Protein AF-E2SGL1-F1 (afdb_monomer)

Sequence (266 aa):
MFWNTEHINGSALEYLRKAEGKTFPEAMNILIEYHNGLAPDKKQYIAPKYEQIEFKLPDSQQNISKIYEYLCDKRKIDRDLIKRFVDDGKIYLDAKGNCVFACENYKGKVDSAFVRSTYSGFRGDVGGGNKFTGFFIEMDPKATKLVLTEAYIDGLSYITAKKQAGEKIDFNVLACDSCNVMNETFRVNYLTRPVLNQNIDTVILASDNDKAGRAAAEEFKAFVRPFHRIQNVIDDLPSLGSDWNKDLQKIYENPEAVPEKAIMLK

Nearest PDB structures (foldseek):
  5tet-assembly1_A  TM=5.863E-01  e=5.534E-02  Homo sapiens
  5im4-assembly1_U  TM=5.059E-01  e=4.589E-02  Candida albicans P37005
  5im4-assembly1_V  TM=5.126E-01  e=6.673E-02  Candida albicans P37005
  5im4-assembly1_h  TM=5.131E-01  e=8.564E-02  Candida albicans P37005
  8r3p-assembly1_A  TM=4.148E-01  e=4.912E-01  Enterococcus faecium

Radius of gyration: 22.89 Å; Cα contacts (8 Å, |Δi|>4): 450; chains: 1; bounding box: 54×45×68 Å

Secondary structure (DSSP, 8-state):
-EETTTTEE--HHHHHHHTS---HHHHHHHHHHHHHHS-HHHH---------PPP-PPPB-S--HHHHIIIIIIT---HHHHHHHHHTTSEEEBTTSEEEEEEE-TTS-EEEEEEEESSSS-EEEPTT--TTS-EEE-S-TT--EEEEESSHHHHHHHHHHHHHTT----EEEEE-S-GGGHHHHHHHHHHH-HHHHHH--EEEEE--SSHHHHHHHHHHHHHTTT-TT--EEEE---SSSSSHHHHHHHHHH-GGGS-STTS---

pLDDT: mean 89.27, std 14.4, range [30.5, 98.75]

Solvent-accessible surface area (backbone atoms only — not comparable to full-atom values): 14636 Å² total; per-residue (Å²): 98,78,45,84,91,77,72,48,76,39,54,76,59,49,42,34,35,70,76,68,65,33,52,70,70,58,30,48,50,53,51,50,53,54,53,70,69,43,57,74,81,73,62,55,82,75,72,77,81,77,75,79,52,72,59,65,84,76,60,73,45,88,78,53,65,60,52,47,51,34,46,27,72,69,47,58,25,48,62,66,66,52,47,53,34,40,76,71,64,32,35,45,27,30,84,86,51,23,41,32,42,52,16,49,40,78,84,71,45,72,49,25,35,39,37,35,40,57,88,56,90,55,68,50,72,44,65,49,31,49,81,40,50,32,46,73,44,84,68,33,89,80,17,37,32,37,35,38,20,33,31,58,64,31,37,50,15,44,55,34,44,41,53,71,73,68,46,83,76,55,37,24,35,43,8,21,84,34,56,92,43,38,66,54,22,46,50,51,43,37,77,58,28,64,61,37,64,74,46,35,28,32,39,34,38,42,33,36,59,46,74,66,28,49,50,40,50,56,50,39,64,62,68,50,63,84,44,77,63,52,76,43,78,45,80,51,61,37,85,81,30,56,31,36,36,49,23,36,42,44,44,74,75,38,68,83,70,63,69,85,83,82,79,81,86,126

Structure (mmCIF, N/CA/C/O backbone):
data_AF-E2SGL1-F1
#
_entry.id   AF-E2SGL1-F1
#
loop_
_atom_site.group_PDB
_atom_site.id
_atom_site.type_symbol
_atom_site.label_atom_id
_atom_site.label_alt_id
_atom_site.label_comp_id
_atom_site.label_asym_id
_atom_site.label_entity_id
_atom_site.label_seq_id
_ato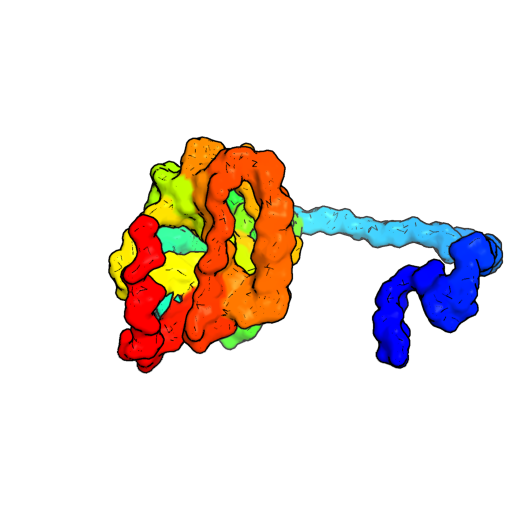m_site.pdbx_PDB_ins_code
_atom_site.Cartn_x
_atom_site.Cartn_y
_atom_site.Cartn_z
_atom_site.occupancy
_atom_site.B_iso_or_equiv
_atom_site.auth_seq_id
_atom_site.auth_comp_id
_atom_site.auth_asym_id
_atom_site.auth_atom_id
_atom_site.pdbx_PDB_model_num
ATOM 1 N N . MET A 1 1 ? 26.175 2.290 -18.948 1.00 50.88 1 MET A N 1
ATOM 2 C CA . MET A 1 1 ? 27.526 1.903 -18.477 1.00 50.88 1 MET A CA 1
ATOM 3 C C . MET A 1 1 ? 27.782 2.691 -17.196 1.00 50.88 1 MET A C 1
ATOM 5 O O . MET A 1 1 ? 27.295 3.813 -17.130 1.00 50.88 1 MET A O 1
ATOM 9 N N . PHE A 1 2 ? 28.437 2.122 -16.178 1.00 40.16 2 PHE A N 1
ATOM 10 C CA . PHE A 1 2 ? 28.671 2.802 -14.891 1.00 40.16 2 PHE A CA 1
ATOM 11 C C . PHE A 1 2 ? 30.176 2.965 -14.665 1.00 40.16 2 PHE A C 1
ATOM 13 O O . PHE A 1 2 ? 30.899 1.969 -14.688 1.00 40.16 2 PHE A O 1
ATOM 20 N N . TRP A 1 3 ? 30.645 4.201 -14.475 1.00 52.69 3 TRP A N 1
ATOM 21 C CA . TRP A 1 3 ? 32.051 4.496 -14.181 1.00 52.69 3 TRP A CA 1
ATOM 22 C C . TRP A 1 3 ? 32.193 4.831 -12.693 1.00 52.69 3 TRP A C 1
ATOM 24 O O . TRP A 1 3 ? 31.797 5.906 -12.245 1.00 52.69 3 TRP A O 1
ATOM 34 N N . ASN A 1 4 ? 32.713 3.872 -11.918 1.00 45.84 4 ASN A N 1
ATOM 35 C CA . ASN A 1 4 ? 32.693 3.911 -10.449 1.00 45.84 4 ASN A CA 1
ATOM 36 C C . ASN A 1 4 ? 33.522 5.049 -9.834 1.00 45.84 4 ASN A C 1
ATOM 38 O O . ASN A 1 4 ? 33.199 5.488 -8.738 1.00 45.84 4 ASN A O 1
ATOM 42 N N . THR A 1 5 ? 34.558 5.531 -10.520 1.00 51.97 5 THR A N 1
ATOM 43 C CA . THR A 1 5 ? 35.510 6.509 -9.968 1.00 51.97 5 THR A CA 1
ATOM 44 C C . THR A 1 5 ? 34.995 7.950 -10.007 1.00 51.97 5 THR A C 1
ATOM 46 O O . THR A 1 5 ? 35.340 8.739 -9.140 1.00 51.97 5 THR A O 1
ATOM 49 N N . GLU A 1 6 ? 34.131 8.276 -10.973 1.00 51.62 6 GLU A N 1
ATOM 50 C CA . GLU A 1 6 ? 33.607 9.637 -11.207 1.00 51.62 6 GLU A CA 1
ATOM 51 C C . GLU A 1 6 ? 32.086 9.730 -10.967 1.00 51.62 6 GLU A C 1
ATOM 53 O O . GLU A 1 6 ? 31.457 10.749 -11.241 1.00 51.62 6 GLU A O 1
ATOM 58 N N . HIS A 1 7 ? 31.458 8.641 -10.502 1.00 49.44 7 HIS A N 1
ATOM 59 C CA . HIS A 1 7 ? 30.002 8.515 -10.327 1.00 49.44 7 HIS A CA 1
ATOM 60 C C . HIS A 1 7 ? 29.177 8.898 -11.574 1.00 49.44 7 HIS A C 1
ATOM 62 O O . HIS A 1 7 ? 28.031 9.346 -11.475 1.00 49.44 7 HIS A O 1
ATOM 68 N N . ILE A 1 8 ? 29.733 8.692 -12.772 1.00 53.16 8 ILE A N 1
ATOM 69 C CA . ILE A 1 8 ? 29.051 9.001 -14.031 1.00 53.16 8 ILE A CA 1
ATOM 70 C C . ILE A 1 8 ? 28.166 7.817 -14.424 1.00 53.16 8 ILE A C 1
ATOM 72 O O . ILE A 1 8 ? 28.633 6.718 -14.737 1.00 53.16 8 ILE A O 1
ATOM 76 N N . ASN A 1 9 ? 26.863 8.084 -14.432 1.00 47.94 9 ASN A N 1
ATOM 77 C CA . ASN A 1 9 ? 25.811 7.192 -14.894 1.00 47.94 9 ASN A CA 1
ATOM 78 C C . ASN A 1 9 ? 25.319 7.689 -16.259 1.00 47.94 9 ASN A C 1
ATOM 80 O O . ASN A 1 9 ? 24.859 8.828 -16.359 1.00 47.94 9 ASN A O 1
ATOM 84 N N . GLY A 1 10 ? 25.431 6.885 -17.321 1.00 59.94 10 GLY A N 1
ATOM 85 C CA . GLY A 1 10 ? 25.029 7.372 -18.642 1.00 59.94 10 GLY A CA 1
ATOM 86 C C . GLY A 1 10 ? 25.209 6.419 -19.821 1.00 59.94 10 GLY A C 1
ATOM 87 O O . GLY A 1 10 ? 25.760 5.315 -19.715 1.00 59.94 10 GLY A O 1
ATOM 88 N N . SER A 1 11 ? 24.689 6.866 -20.965 1.00 77.88 11 SER A N 1
ATOM 89 C CA . SER A 1 11 ? 24.924 6.274 -22.284 1.00 77.88 11 SER A CA 1
ATOM 90 C C . SER A 1 11 ? 26.373 6.507 -22.743 1.00 77.88 11 SER A C 1
ATOM 92 O O . SER A 1 11 ? 27.101 7.299 -22.145 1.00 77.88 11 SER A O 1
ATOM 94 N N . ALA A 1 12 ? 26.807 5.848 -23.823 1.00 82.50 12 ALA A N 1
ATOM 95 C CA . ALA A 1 12 ? 28.134 6.087 -24.412 1.00 82.50 12 ALA A CA 1
ATOM 96 C C . ALA A 1 12 ? 28.353 7.567 -24.792 1.00 82.50 12 ALA A C 1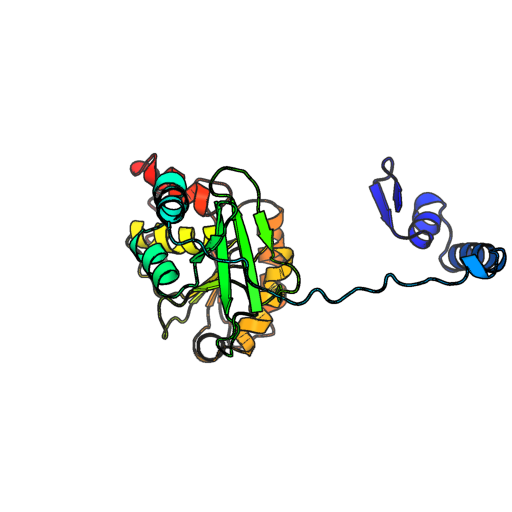
ATOM 98 O O . ALA A 1 12 ? 29.454 8.089 -24.665 1.00 82.50 12 ALA A O 1
ATOM 99 N N . LEU A 1 13 ? 27.280 8.266 -25.173 1.00 84.25 13 LEU A N 1
ATOM 100 C CA . LEU A 1 13 ? 27.293 9.705 -25.429 1.00 84.25 13 LEU A CA 1
ATOM 101 C C . LEU A 1 13 ? 27.617 10.514 -24.167 1.00 84.25 13 LEU A C 1
ATOM 103 O O . LEU A 1 13 ? 28.449 11.414 -24.203 1.00 84.25 13 LEU A O 1
ATOM 107 N N . GLU A 1 14 ? 26.975 10.186 -23.046 1.00 81.69 14 GLU A N 1
ATOM 108 C CA . GLU A 1 14 ? 27.239 10.841 -21.761 1.00 81.69 14 GLU A CA 1
ATOM 109 C C . GLU A 1 14 ? 28.665 10.576 -21.276 1.00 81.69 14 GLU A C 1
ATOM 111 O O . GLU A 1 14 ? 29.297 11.481 -20.739 1.00 81.69 14 GLU A O 1
ATOM 116 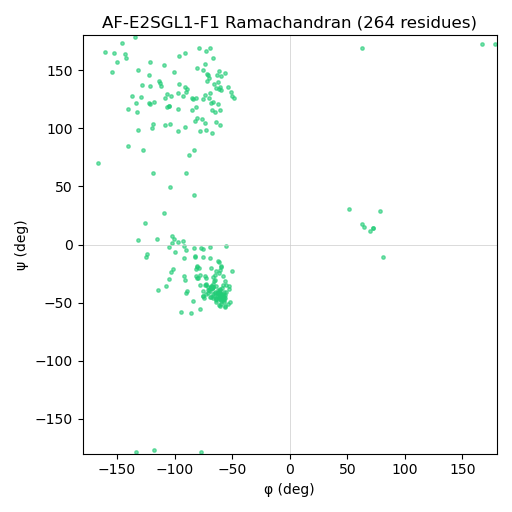N N . TYR A 1 15 ? 29.200 9.376 -21.521 1.00 84.69 15 TYR A N 1
ATOM 117 C CA . TYR A 1 15 ? 30.599 9.064 -21.236 1.00 84.69 15 TYR A CA 1
ATOM 118 C C . TYR A 1 15 ? 31.556 9.968 -22.029 1.00 84.69 15 TYR A C 1
ATOM 120 O O . TYR A 1 15 ? 32.375 10.657 -21.426 1.00 84.69 15 TYR A O 1
ATOM 128 N N . LEU A 1 16 ? 31.400 10.051 -23.354 1.00 88.88 16 LEU A N 1
ATOM 129 C CA . LEU A 1 16 ? 32.248 10.899 -24.203 1.00 88.88 16 LEU A CA 1
ATOM 130 C C . LEU A 1 16 ? 32.184 12.376 -23.793 1.00 88.88 16 LEU A C 1
ATOM 132 O O . LEU A 1 16 ? 33.190 13.079 -23.801 1.00 88.88 16 LEU A O 1
ATOM 136 N N . ARG A 1 17 ? 31.003 12.856 -23.395 1.00 88.81 17 ARG A N 1
ATOM 137 C CA . ARG A 1 17 ? 30.831 14.253 -22.989 1.00 88.81 17 ARG A CA 1
ATOM 138 C C . ARG A 1 17 ? 31.399 14.558 -21.608 1.00 88.81 17 ARG A C 1
ATOM 140 O O . ARG A 1 17 ? 32.027 15.596 -21.434 1.00 88.81 17 ARG A O 1
ATOM 147 N N . LYS A 1 18 ? 31.147 13.693 -20.623 1.00 84.12 18 LYS A N 1
ATOM 148 C CA . LYS A 1 18 ? 31.490 13.958 -19.217 1.00 84.12 18 LYS A CA 1
ATOM 149 C C . LYS A 1 18 ? 32.883 13.475 -18.837 1.00 84.12 18 LYS A C 1
ATOM 151 O O . LYS A 1 18 ? 33.574 14.187 -18.125 1.00 84.12 18 LYS A O 1
ATOM 156 N N . ALA A 1 19 ? 33.287 12.293 -19.300 1.00 82.62 19 ALA A N 1
ATOM 157 C CA . ALA A 1 19 ? 34.581 11.705 -18.960 1.00 82.62 19 ALA A CA 1
ATOM 158 C C . ALA A 1 19 ? 35.680 12.128 -19.946 1.00 82.62 19 ALA A C 1
ATOM 160 O O . ALA A 1 19 ? 36.790 12.434 -19.527 1.00 82.62 19 ALA A O 1
ATOM 161 N N . GLU A 1 20 ? 35.371 12.191 -21.245 1.00 84.56 20 GLU A N 1
ATOM 162 C CA . GLU A 1 20 ? 36.350 12.591 -22.271 1.00 84.56 20 GLU A CA 1
ATOM 163 C C . GLU A 1 20 ? 36.262 14.071 -22.678 1.00 84.56 20 GLU A C 1
ATOM 165 O O . GLU A 1 20 ? 36.997 14.518 -23.561 1.00 84.56 20 GLU A O 1
ATOM 170 N N . GLY A 1 21 ? 35.361 14.839 -22.056 1.00 89.50 21 GLY A N 1
ATOM 171 C CA . GLY A 1 21 ? 35.223 16.280 -22.282 1.00 89.50 21 GLY A CA 1
ATOM 172 C C . GLY A 1 21 ? 34.818 16.669 -23.708 1.00 89.50 21 GLY A C 1
ATOM 173 O O . GLY A 1 21 ? 35.011 17.820 -24.099 1.00 89.50 21 GLY A O 1
ATOM 174 N N . LYS A 1 22 ? 34.282 15.737 -24.506 1.00 92.44 22 LYS A N 1
ATOM 175 C CA . LYS A 1 22 ? 33.864 16.011 -25.886 1.00 92.44 22 LYS A CA 1
ATOM 176 C C . LYS A 1 22 ? 32.635 16.910 -25.909 1.00 92.44 22 LYS A C 1
ATOM 178 O O . LYS A 1 22 ? 31.695 16.752 -25.123 1.00 92.44 22 LYS A O 1
ATOM 183 N N . THR A 1 23 ? 32.579 17.815 -26.878 1.00 92.94 23 THR A N 1
ATOM 184 C CA . THR A 1 23 ? 31.330 18.511 -27.191 1.00 92.94 23 THR A CA 1
ATOM 185 C C . THR A 1 23 ? 30.302 17.523 -27.749 1.00 92.94 23 THR A C 1
ATOM 187 O O . THR A 1 23 ? 30.637 16.433 -28.214 1.00 92.94 23 THR A O 1
ATOM 190 N N . PHE A 1 24 ? 29.016 17.884 -27.705 1.00 85.31 24 PHE A N 1
ATOM 191 C CA . PHE A 1 24 ? 27.959 17.019 -28.239 1.00 85.31 24 PHE A CA 1
ATOM 192 C C . PHE A 1 24 ? 28.178 16.645 -29.722 1.00 85.31 24 PHE A C 1
ATOM 194 O O . PHE A 1 24 ? 28.079 15.456 -30.023 1.00 85.31 24 PHE A O 1
ATOM 201 N N . PRO A 1 25 ? 28.529 17.578 -30.637 1.00 91.50 25 PRO A N 1
ATOM 202 C CA . PRO A 1 25 ? 28.804 17.225 -32.032 1.00 91.50 25 PRO A CA 1
ATOM 203 C C . PRO A 1 25 ? 29.995 16.274 -32.197 1.00 91.50 25 PRO A C 1
ATOM 205 O O . PRO A 1 25 ? 29.904 15.314 -32.955 1.00 91.50 25 PRO A O 1
ATOM 208 N N . GLU A 1 26 ? 31.089 16.489 -31.461 1.00 91.50 26 GLU A N 1
ATOM 209 C CA . GLU A 1 26 ? 32.267 15.609 -31.507 1.00 91.50 26 GLU A CA 1
ATOM 210 C C . GLU A 1 26 ? 31.938 14.203 -31.004 1.00 91.50 26 GLU A C 1
ATOM 212 O O . GLU A 1 26 ? 32.262 13.215 -31.659 1.00 91.50 26 GLU A O 1
ATOM 217 N N . ALA A 1 27 ? 31.246 14.109 -29.866 1.00 91.38 27 ALA A N 1
ATOM 218 C CA . ALA A 1 27 ? 30.814 12.835 -29.313 1.00 91.38 27 ALA A CA 1
ATOM 219 C C . ALA A 1 27 ? 29.873 12.093 -30.276 1.00 91.38 27 ALA A C 1
ATOM 221 O O . ALA A 1 27 ? 29.985 10.881 -30.444 1.00 91.38 27 ALA A O 1
ATOM 222 N N . MET A 1 28 ? 28.974 12.816 -30.949 1.00 90.50 28 MET A N 1
ATOM 223 C CA . MET A 1 28 ? 28.068 12.233 -31.935 1.00 90.50 28 MET A CA 1
ATOM 224 C C . MET A 1 28 ? 28.819 11.723 -33.169 1.00 90.50 28 MET A C 1
ATOM 226 O O . MET A 1 28 ? 28.544 10.616 -33.622 1.00 90.50 28 MET A O 1
ATOM 230 N N . ASN A 1 29 ? 29.802 12.476 -33.673 1.00 93.75 29 ASN A N 1
ATOM 231 C CA . ASN A 1 29 ? 30.636 12.047 -34.797 1.00 93.75 29 ASN A CA 1
ATOM 232 C C . ASN A 1 29 ? 31.410 10.765 -34.469 1.00 93.75 29 ASN A C 1
ATOM 234 O O . ASN A 1 29 ? 31.382 9.828 -35.262 1.00 93.75 29 ASN A O 1
ATOM 238 N N . ILE A 1 30 ? 32.003 10.675 -33.273 1.00 92.06 30 ILE A N 1
ATOM 239 C CA . ILE A 1 30 ? 32.696 9.465 -32.799 1.00 92.06 30 ILE A CA 1
ATOM 240 C C . ILE A 1 30 ? 31.745 8.259 -32.784 1.00 92.06 30 ILE A C 1
ATOM 242 O O . ILE A 1 30 ? 32.093 7.176 -33.255 1.00 92.06 30 ILE A O 1
ATOM 246 N N . LEU A 1 31 ? 30.523 8.433 -32.271 1.00 90.38 31 LEU A N 1
ATOM 247 C CA . LEU A 1 31 ? 29.530 7.356 -32.222 1.00 90.38 31 LEU A CA 1
ATOM 248 C C . LEU A 1 31 ? 29.039 6.948 -33.617 1.00 90.38 31 LEU A C 1
ATOM 250 O O . LEU A 1 31 ? 28.820 5.760 -33.856 1.00 90.38 31 LEU A O 1
ATOM 254 N N . ILE A 1 32 ? 28.882 7.906 -34.533 1.00 90.19 32 ILE A N 1
ATOM 255 C CA . ILE A 1 32 ? 28.497 7.655 -35.926 1.00 90.19 32 ILE A CA 1
ATOM 256 C C . ILE A 1 32 ? 29.604 6.893 -36.660 1.00 90.19 32 ILE A C 1
ATOM 258 O O . ILE A 1 32 ? 29.311 5.902 -37.324 1.00 90.19 32 ILE A O 1
ATOM 262 N N . GLU A 1 33 ? 30.866 7.302 -36.523 1.00 91.69 33 GLU A N 1
ATOM 263 C CA . GLU A 1 33 ? 32.011 6.597 -37.113 1.00 91.69 33 GLU A CA 1
ATOM 264 C C . GLU A 1 33 ? 32.126 5.172 -36.573 1.00 91.69 33 GLU A C 1
ATOM 266 O O . GLU 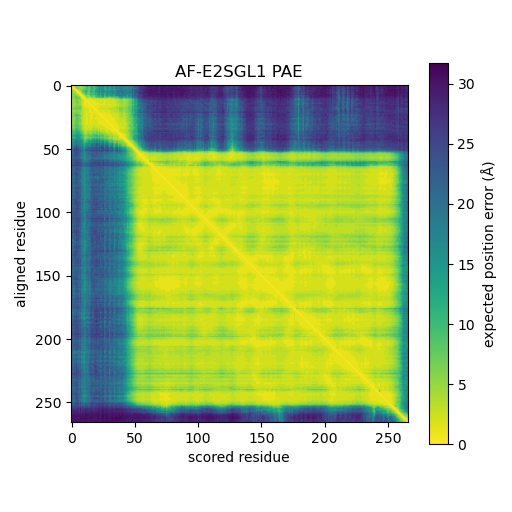A 1 33 ? 32.225 4.222 -37.354 1.00 91.69 33 GLU A O 1
ATOM 271 N N . TYR A 1 34 ? 32.016 5.008 -35.251 1.00 88.31 34 TYR A N 1
ATOM 272 C CA . TYR A 1 34 ? 31.997 3.694 -34.618 1.00 88.31 34 TYR A CA 1
ATOM 273 C C . TYR A 1 34 ? 30.863 2.827 -35.172 1.00 88.31 34 TYR A C 1
ATOM 275 O O . TYR A 1 34 ? 31.105 1.700 -35.601 1.00 88.31 34 TYR A O 1
ATOM 283 N N . HIS A 1 35 ? 29.637 3.359 -35.226 1.00 85.06 35 HIS A N 1
ATOM 284 C CA . HIS A 1 35 ? 28.481 2.645 -35.763 1.00 85.06 35 HIS A CA 1
ATOM 285 C C . HIS A 1 35 ? 28.672 2.271 -37.238 1.00 85.06 35 HIS A C 1
ATOM 287 O O . HIS A 1 35 ? 28.369 1.146 -37.631 1.00 85.06 35 HIS A O 1
ATOM 293 N N . ASN A 1 36 ? 29.224 3.170 -38.053 1.00 88.12 36 ASN A N 1
ATOM 294 C CA . ASN A 1 36 ? 29.485 2.931 -39.470 1.00 88.12 36 ASN A CA 1
ATOM 295 C C . ASN A 1 36 ? 30.547 1.849 -39.703 1.00 88.12 36 ASN A C 1
ATOM 297 O O . ASN A 1 36 ? 30.422 1.100 -40.675 1.00 88.12 36 ASN A O 1
ATOM 301 N N . GLY A 1 37 ? 31.523 1.718 -38.800 1.00 87.62 37 GLY A N 1
ATOM 302 C CA . GLY A 1 37 ? 32.541 0.665 -38.817 1.00 87.62 37 GLY A CA 1
ATOM 303 C C . GLY A 1 37 ? 32.053 -0.719 -38.370 1.00 87.62 37 GLY A C 1
ATOM 304 O O . GLY A 1 37 ? 32.767 -1.703 -38.554 1.00 87.62 37 GLY A O 1
ATOM 305 N N . LEU A 1 38 ? 30.845 -0.832 -37.804 1.00 86.00 38 LEU A N 1
ATOM 306 C CA . LEU A 1 38 ? 30.289 -2.124 -37.397 1.00 86.00 38 LEU A CA 1
ATOM 307 C C . LEU A 1 38 ? 29.903 -2.988 -38.606 1.00 86.00 38 LEU A C 1
ATOM 309 O O . LEU A 1 38 ? 29.409 -2.502 -39.631 1.00 86.00 38 LEU A O 1
ATOM 313 N N . ALA A 1 39 ? 30.064 -4.302 -38.450 1.00 87.12 39 ALA A N 1
ATOM 314 C CA . ALA A 1 39 ? 29.518 -5.275 -39.386 1.00 87.12 39 ALA A CA 1
ATOM 315 C C . ALA A 1 39 ? 27.970 -5.175 -39.437 1.00 87.12 39 ALA A C 1
ATOM 317 O O . ALA A 1 39 ? 27.353 -4.786 -38.438 1.00 87.12 39 ALA A O 1
ATOM 318 N N . PRO A 1 40 ? 27.318 -5.478 -40.579 1.00 81.88 40 PRO A N 1
ATOM 319 C CA . PRO A 1 40 ? 25.873 -5.279 -40.755 1.00 81.88 40 PRO A CA 1
ATOM 320 C C . PRO A 1 40 ? 24.992 -5.972 -39.705 1.00 81.88 40 PRO A C 1
ATOM 322 O O . PRO A 1 40 ? 23.979 -5.415 -39.287 1.00 81.88 40 PRO A O 1
ATOM 325 N N . ASP A 1 41 ? 25.400 -7.149 -39.235 1.00 80.50 41 ASP A N 1
ATOM 326 C CA . ASP A 1 41 ? 24.748 -7.926 -38.175 1.00 80.50 41 ASP A CA 1
ATOM 327 C C . ASP A 1 41 ? 24.808 -7.234 -36.803 1.00 80.50 41 ASP A C 1
ATOM 329 O O . ASP A 1 41 ? 23.904 -7.391 -35.988 1.00 80.50 41 ASP A O 1
ATOM 333 N N . LYS A 1 42 ? 25.833 -6.409 -36.565 1.00 76.56 42 LYS A N 1
ATOM 334 C CA . LYS A 1 42 ? 25.991 -5.614 -35.336 1.00 76.56 42 LYS A CA 1
ATOM 335 C C . LYS A 1 42 ? 25.384 -4.215 -35.419 1.00 76.56 42 LYS A C 1
ATOM 337 O O . LYS A 1 42 ? 25.261 -3.549 -34.394 1.00 76.56 42 LYS A O 1
ATOM 342 N N . LYS A 1 43 ? 24.994 -3.767 -36.618 1.00 78.81 43 LYS A N 1
ATOM 343 C CA . LYS A 1 43 ? 24.243 -2.516 -36.828 1.00 78.81 43 LYS A CA 1
ATOM 344 C C . LYS A 1 43 ? 22.756 -2.669 -36.513 1.00 78.81 43 LYS A C 1
ATOM 346 O O . LYS A 1 43 ? 22.086 -1.671 -36.257 1.00 78.81 43 LYS A O 1
ATOM 351 N N . GLN A 1 44 ? 22.240 -3.897 -36.511 1.00 72.38 44 GLN A N 1
ATOM 352 C CA . GLN A 1 44 ? 20.855 -4.165 -36.148 1.00 72.38 44 GLN A CA 1
ATOM 353 C C . GLN A 1 44 ? 20.706 -4.240 -34.630 1.00 72.38 44 GLN A C 1
ATOM 355 O O . GLN A 1 44 ? 21.076 -5.220 -33.988 1.00 72.38 44 GLN A O 1
ATOM 360 N N . TYR A 1 45 ? 20.108 -3.202 -34.049 1.00 66.81 45 TYR A N 1
ATOM 361 C CA . TYR A 1 45 ? 19.542 -3.315 -32.714 1.00 66.81 45 TYR A CA 1
ATOM 362 C C . TYR A 1 45 ? 18.271 -4.163 -32.800 1.00 66.81 45 TYR A C 1
ATOM 364 O O . TYR A 1 45 ? 17.201 -3.677 -33.167 1.00 66.81 45 TYR A O 1
ATOM 372 N N . ILE A 1 46 ? 18.390 -5.448 -32.474 1.00 68.06 46 ILE A N 1
ATOM 373 C CA . ILE A 1 46 ? 17.223 -6.278 -32.197 1.00 68.06 46 ILE A CA 1
ATOM 374 C C . ILE A 1 46 ? 16.786 -5.905 -30.786 1.00 68.06 46 ILE A C 1
ATOM 376 O O . ILE A 1 46 ? 17.368 -6.368 -29.803 1.00 68.06 46 ILE A O 1
ATOM 380 N N . ALA A 1 47 ? 15.788 -5.025 -30.686 1.00 61.38 47 ALA A N 1
ATOM 381 C CA . ALA A 1 47 ? 15.113 -4.806 -29.417 1.00 61.38 47 ALA A CA 1
ATOM 382 C C . ALA A 1 47 ? 14.690 -6.182 -28.879 1.00 61.38 47 ALA A C 1
ATOM 384 O O . ALA A 1 47 ? 14.122 -6.967 -29.651 1.00 61.38 47 ALA A O 1
ATOM 385 N N . PRO A 1 48 ? 14.965 -6.508 -27.602 1.00 60.91 48 PRO A N 1
ATOM 386 C CA . PRO A 1 48 ? 14.422 -7.715 -27.005 1.00 60.91 48 PRO A CA 1
ATOM 387 C C . PRO A 1 48 ? 12.926 -7.749 -27.307 1.00 60.91 48 PRO A C 1
ATOM 389 O O . PRO A 1 48 ? 12.223 -6.768 -27.047 1.00 60.91 48 PRO A O 1
ATOM 392 N N . LYS A 1 49 ? 12.436 -8.846 -27.894 1.00 58.50 49 LYS A N 1
ATOM 393 C CA . LYS A 1 49 ? 10.994 -9.082 -27.931 1.00 58.50 49 LYS A CA 1
ATOM 394 C C . LYS A 1 49 ? 10.558 -9.148 -26.474 1.00 58.50 49 LYS A C 1
ATOM 396 O O . LYS A 1 49 ? 10.824 -10.133 -25.794 1.00 58.50 49 LYS A O 1
ATOM 401 N N . TYR A 1 50 ? 9.945 -8.077 -25.984 1.00 56.75 50 TYR A N 1
ATOM 402 C CA . TYR A 1 50 ? 9.215 -8.125 -24.733 1.00 56.75 50 TYR A CA 1
ATOM 403 C C . TYR A 1 50 ? 8.006 -9.019 -24.990 1.00 56.75 50 TYR A C 1
ATOM 405 O O . TYR A 1 50 ? 7.009 -8.577 -25.560 1.00 56.75 50 TYR A O 1
ATOM 413 N N . GLU A 1 51 ? 8.117 -10.299 -24.637 1.00 64.06 51 GLU A N 1
ATOM 414 C CA . GLU A 1 51 ? 6.933 -11.130 -24.473 1.00 64.06 51 GLU A CA 1
ATOM 415 C C . GLU A 1 51 ? 6.095 -10.478 -23.375 1.00 64.06 51 GLU A C 1
ATOM 417 O O . GLU A 1 51 ? 6.544 -10.315 -22.237 1.00 64.06 51 GLU A O 1
ATOM 422 N N . GLN A 1 52 ? 4.897 -10.018 -23.738 1.00 68.69 52 GLN A N 1
ATOM 423 C CA . GLN A 1 52 ? 3.925 -9.592 -22.744 1.00 68.69 52 GLN A CA 1
ATOM 424 C C . GLN A 1 52 ? 3.560 -10.826 -21.928 1.00 68.69 52 GLN A C 1
ATOM 426 O O . GLN A 1 52 ? 2.865 -11.717 -22.411 1.00 68.69 52 GLN A O 1
ATOM 431 N N . ILE A 1 53 ? 4.076 -10.887 -20.704 1.00 84.00 53 ILE A N 1
ATOM 432 C CA . ILE A 1 53 ? 3.673 -11.894 -19.731 1.00 84.00 53 ILE A CA 1
ATOM 433 C C . ILE A 1 53 ? 2.187 -11.659 -19.462 1.00 84.00 53 ILE A C 1
ATOM 435 O O . ILE A 1 53 ? 1.798 -10.564 -19.056 1.00 84.00 53 ILE A O 1
ATOM 439 N N . GLU A 1 54 ? 1.356 -12.665 -19.717 1.00 90.81 54 GLU A N 1
ATOM 440 C CA . GLU A 1 54 ? -0.058 -12.604 -19.367 1.00 90.81 54 GLU A CA 1
ATOM 441 C C . GLU A 1 54 ? -0.206 -12.642 -17.841 1.00 90.81 54 GLU A C 1
ATOM 443 O O . GLU A 1 54 ? 0.387 -13.489 -17.167 1.00 90.81 54 GLU A O 1
ATOM 448 N N . PHE A 1 55 ? -0.987 -11.714 -17.285 1.00 95.38 55 PHE A N 1
ATOM 449 C CA . PHE A 1 55 ? -1.267 -11.704 -15.854 1.00 95.38 55 PHE A CA 1
ATOM 450 C C . PHE A 1 55 ? -2.091 -12.928 -15.460 1.00 95.38 55 PHE A C 1
ATOM 452 O O . PHE A 1 55 ? -3.213 -13.117 -15.938 1.00 95.38 55 PHE A O 1
ATOM 459 N N . LYS A 1 56 ? -1.566 -13.712 -14.519 1.00 95.75 56 LYS A N 1
ATOM 460 C CA . LYS A 1 56 ? -2.286 -14.817 -13.895 1.00 95.75 56 LYS A CA 1
ATOM 461 C C . LYS A 1 56 ? -2.031 -14.824 -12.395 1.00 95.75 56 LYS A C 1
ATOM 463 O O . LYS A 1 56 ? -0.883 -14.840 -11.955 1.00 95.75 56 LYS A O 1
ATOM 468 N N . LEU A 1 57 ? -3.110 -14.860 -11.619 1.00 96.50 57 LEU A N 1
ATOM 469 C CA . LEU A 1 57 ? -3.033 -15.018 -10.172 1.00 96.50 57 LEU A CA 1
ATOM 470 C C . LEU A 1 57 ? -2.389 -16.366 -9.793 1.00 96.50 57 LEU A C 1
ATOM 472 O O . LEU A 1 57 ? -2.698 -17.383 -10.422 1.00 96.50 57 LEU A O 1
ATOM 476 N N . PRO A 1 58 ? -1.529 -16.402 -8.759 1.00 96.00 58 PRO A N 1
ATOM 477 C CA . PRO A 1 58 ? -1.070 -17.652 -8.164 1.00 96.00 58 PRO A CA 1
ATOM 478 C C . PRO A 1 58 ? -2.239 -18.476 -7.618 1.00 96.00 58 PRO A C 1
ATOM 480 O O . PRO A 1 58 ? -3.185 -17.909 -7.069 1.00 96.00 58 PRO A O 1
ATOM 483 N N . ASP A 1 59 ? -2.145 -19.803 -7.707 1.00 95.19 59 ASP A N 1
ATOM 484 C CA . ASP A 1 59 ? -3.160 -20.703 -7.155 1.00 95.19 59 ASP A CA 1
ATOM 485 C C . ASP A 1 59 ? -3.229 -20.573 -5.626 1.00 95.19 59 ASP A C 1
ATOM 487 O O . ASP A 1 59 ? -2.198 -20.542 -4.941 1.00 95.19 59 ASP A O 1
ATOM 491 N N . SER A 1 60 ? -4.449 -20.499 -5.092 1.00 94.56 60 SER A N 1
ATOM 492 C CA . SER A 1 60 ? -4.696 -20.409 -3.654 1.00 94.56 60 SER A CA 1
ATOM 493 C C . SER A 1 60 ? -4.617 -21.778 -2.972 1.00 94.56 60 SER A C 1
ATOM 495 O O . SER A 1 60 ? -4.908 -22.816 -3.569 1.00 94.56 60 SER A O 1
ATOM 497 N N . GLN A 1 61 ? -4.247 -21.788 -1.691 1.00 92.12 61 GLN A N 1
ATOM 498 C CA . GLN A 1 61 ? -4.348 -22.968 -0.829 1.00 92.12 61 GLN A CA 1
ATOM 499 C C . GLN A 1 61 ? -5.445 -22.811 0.231 1.00 92.12 61 GLN A C 1
ATOM 501 O O . GLN A 1 61 ? -5.776 -21.703 0.643 1.00 92.12 61 GLN A O 1
ATOM 506 N N . GLN A 1 62 ? -5.985 -23.939 0.705 1.00 86.12 62 GLN A N 1
ATOM 507 C CA . GLN A 1 62 ? -7.095 -23.954 1.668 1.00 86.12 62 GLN A CA 1
ATOM 508 C C . GLN A 1 62 ? -6.685 -23.529 3.083 1.00 86.12 62 GLN A C 1
ATOM 510 O O . GLN A 1 62 ? -7.476 -22.915 3.796 1.00 86.12 62 GLN A O 1
ATOM 515 N N . ASN A 1 63 ? -5.467 -23.868 3.519 1.00 88.50 63 ASN A N 1
ATOM 516 C CA . ASN A 1 63 ? -5.017 -23.517 4.862 1.00 88.50 63 ASN A CA 1
ATOM 517 C C . ASN A 1 63 ? -4.537 -22.061 4.902 1.00 88.50 63 ASN A C 1
ATOM 519 O O . ASN A 1 63 ? -3.469 -21.731 4.390 1.00 88.50 63 ASN A O 1
ATOM 523 N N . ILE A 1 64 ? -5.323 -21.215 5.562 1.00 90.50 64 ILE A N 1
ATOM 524 C CA . ILE A 1 64 ? -5.077 -19.777 5.701 1.00 90.50 64 ILE A CA 1
ATOM 525 C C . ILE A 1 64 ? -4.476 -19.383 7.062 1.00 90.50 64 ILE A C 1
ATOM 527 O O . ILE A 1 64 ? -4.292 -18.193 7.307 1.00 90.50 64 ILE A O 1
ATOM 531 N N . SER A 1 65 ? -4.138 -20.332 7.953 1.00 94.00 65 SER A N 1
ATOM 532 C CA . SER A 1 65 ? -3.638 -20.009 9.308 1.00 94.00 65 SER A CA 1
ATOM 533 C C . SER A 1 65 ? -2.392 -19.122 9.265 1.00 94.00 65 SER A C 1
ATOM 535 O O . SER A 1 65 ? -2.315 -18.118 9.974 1.00 94.00 65 SER A O 1
ATOM 537 N N . LYS A 1 66 ? -1.478 -19.415 8.329 1.00 95.75 66 LYS A N 1
ATOM 538 C CA . LYS A 1 66 ? -0.235 -18.661 8.121 1.00 95.75 66 LYS A CA 1
ATOM 539 C C . LYS A 1 66 ? -0.462 -17.201 7.733 1.00 95.75 66 LYS A C 1
ATOM 541 O O . LYS A 1 66 ? 0.416 -16.378 7.980 1.00 95.75 66 LYS A O 1
ATOM 546 N N . ILE A 1 67 ? -1.612 -16.864 7.141 1.00 97.44 67 ILE A N 1
ATOM 547 C CA . ILE A 1 67 ? -1.966 -15.467 6.857 1.00 97.44 67 ILE A CA 1
ATOM 548 C C . ILE A 1 67 ? -2.108 -14.714 8.177 1.00 97.44 67 ILE A C 1
ATOM 550 O O . ILE A 1 67 ? -1.502 -13.659 8.336 1.00 97.44 67 ILE A O 1
ATOM 554 N N . TYR A 1 68 ? -2.859 -15.265 9.133 1.00 98.12 68 TYR A N 1
ATOM 555 C CA . TYR A 1 68 ? -3.084 -14.633 10.433 1.00 98.12 68 TYR A CA 1
ATOM 556 C C . TYR A 1 68 ? -1.830 -14.653 11.308 1.00 98.12 68 TYR A C 1
ATOM 558 O O . TYR A 1 68 ? -1.492 -13.627 11.890 1.00 98.12 68 TYR A O 1
ATOM 566 N N . GLU A 1 69 ? -1.088 -15.762 11.336 1.00 97.81 69 GLU A N 1
ATOM 567 C CA . GLU A 1 69 ? 0.197 -15.834 12.050 1.00 97.81 69 GLU A CA 1
ATOM 568 C C . GLU A 1 69 ? 1.162 -14.740 11.554 1.00 97.81 69 GLU A C 1
ATOM 570 O O . GLU A 1 69 ? 1.818 -14.041 12.331 1.00 97.81 69 GLU A O 1
ATOM 575 N N . TYR A 1 70 ? 1.228 -14.535 10.236 1.00 98.19 70 TYR A N 1
ATOM 576 C CA . TYR A 1 70 ? 2.109 -13.531 9.660 1.00 98.19 70 TYR A CA 1
ATOM 577 C C . TYR A 1 70 ? 1.567 -12.102 9.793 1.00 98.19 70 TYR A C 1
ATOM 579 O O . TYR A 1 70 ? 2.264 -11.229 10.309 1.00 98.19 70 TYR A O 1
ATOM 587 N N . LEU A 1 71 ? 0.355 -11.825 9.309 1.00 98.50 71 LEU A N 1
ATOM 588 C CA . LEU A 1 71 ? -0.189 -10.466 9.231 1.00 98.50 71 LEU A CA 1
ATOM 589 C C . LEU A 1 71 ? -0.707 -9.955 10.583 1.00 98.50 71 LEU A C 1
ATOM 591 O O . LEU A 1 71 ? -0.544 -8.777 10.886 1.00 98.50 71 LEU A O 1
ATOM 595 N N . CYS A 1 72 ? -1.270 -10.819 11.423 1.00 98.31 72 CYS A N 1
ATOM 596 C CA . CYS A 1 72 ? -1.794 -10.414 12.725 1.00 98.31 72 CYS A CA 1
ATOM 597 C C . CYS A 1 72 ? -0.752 -10.626 13.822 1.00 98.31 72 CYS A C 1
ATOM 599 O O . CYS A 1 72 ? -0.334 -9.665 14.460 1.00 98.31 72 CYS A O 1
ATOM 601 N N . ASP A 1 73 ? -0.256 -11.847 14.019 1.00 97.62 73 ASP A N 1
ATOM 602 C CA . ASP A 1 73 ? 0.560 -12.125 15.209 1.00 97.62 73 ASP A CA 1
ATOM 603 C C . ASP A 1 73 ? 1.953 -11.493 15.103 1.00 97.62 73 ASP A C 1
ATOM 605 O O . ASP A 1 73 ? 2.437 -10.878 16.059 1.00 97.62 73 ASP A O 1
ATOM 609 N N . LYS A 1 74 ? 2.588 -11.587 13.928 1.00 97.12 74 LYS A N 1
ATOM 610 C CA . LYS A 1 74 ? 3.908 -10.991 13.677 1.00 97.12 74 LYS A CA 1
ATOM 611 C C . LYS A 1 74 ? 3.830 -9.516 13.288 1.00 97.12 74 LYS A C 1
ATOM 613 O O . LYS A 1 74 ? 4.592 -8.711 13.818 1.00 97.12 74 LYS A O 1
ATOM 618 N N . ARG A 1 75 ? 2.959 -9.156 12.342 1.00 97.75 75 ARG A N 1
ATOM 619 C CA . ARG A 1 75 ? 2.870 -7.788 11.792 1.00 97.75 75 ARG A CA 1
ATOM 620 C C . ARG A 1 75 ? 1.903 -6.876 12.546 1.00 97.75 75 ARG A C 1
ATOM 622 O O . ARG A 1 75 ? 1.885 -5.690 12.240 1.00 97.75 75 ARG A O 1
ATOM 629 N N . LYS A 1 76 ? 1.177 -7.408 13.535 1.00 98.19 76 LYS A N 1
ATOM 630 C CA . LYS A 1 76 ? 0.286 -6.677 14.452 1.00 98.19 76 LYS A CA 1
ATOM 631 C C . LYS A 1 76 ? -0.920 -6.006 13.790 1.00 98.19 76 LYS A C 1
ATOM 633 O O . LYS A 1 76 ? -1.569 -5.181 14.418 1.00 98.19 76 LYS A O 1
ATOM 638 N N . ILE A 1 77 ? -1.248 -6.376 12.551 1.00 98.62 77 ILE A N 1
ATOM 639 C CA . ILE A 1 77 ? -2.396 -5.824 11.826 1.00 98.62 77 ILE A CA 1
ATOM 640 C C . ILE A 1 77 ? -3.694 -6.371 12.429 1.00 98.62 77 ILE A C 1
ATOM 642 O O . ILE A 1 77 ? -3.785 -7.555 12.768 1.00 98.62 77 ILE A O 1
ATOM 646 N N . ASP A 1 78 ? -4.704 -5.507 12.516 1.00 98.00 78 ASP A N 1
ATOM 647 C CA . ASP A 1 78 ? -6.040 -5.833 13.006 1.00 98.00 78 ASP A CA 1
ATOM 648 C C . ASP A 1 78 ? -6.618 -7.084 12.320 1.00 98.00 78 ASP A C 1
ATOM 650 O O . ASP A 1 78 ? -6.648 -7.204 11.089 1.00 98.00 78 ASP A O 1
ATOM 654 N N . ARG A 1 79 ? -7.076 -8.040 13.134 1.00 97.94 79 ARG A N 1
ATOM 655 C CA . ARG A 1 79 ? -7.538 -9.342 12.645 1.00 97.94 79 ARG A CA 1
ATOM 656 C C . ARG A 1 79 ? -8.822 -9.247 11.832 1.00 97.94 79 ARG A C 1
ATOM 658 O O . ARG A 1 79 ? -8.944 -9.975 10.849 1.00 97.94 79 ARG A O 1
ATOM 665 N N . ASP A 1 80 ? -9.746 -8.371 12.211 1.00 97.81 80 ASP A N 1
ATOM 666 C CA . ASP A 1 80 ? -11.020 -8.203 11.509 1.00 97.81 80 ASP A CA 1
ATOM 667 C C . ASP A 1 80 ? -10.796 -7.539 10.148 1.00 97.81 80 ASP A C 1
ATOM 669 O O . ASP A 1 80 ? -11.398 -7.940 9.150 1.00 97.81 80 ASP A O 1
ATOM 673 N N . LEU A 1 81 ? -9.853 -6.593 10.079 1.00 98.00 81 LEU A N 1
ATOM 674 C CA . LEU A 1 81 ? -9.412 -5.988 8.826 1.00 98.00 81 LEU A CA 1
ATOM 675 C C . LEU A 1 81 ? -8.836 -7.042 7.873 1.00 98.00 81 LEU A C 1
ATOM 677 O O . LEU A 1 81 ? -9.246 -7.095 6.714 1.00 98.00 81 LEU A O 1
ATOM 681 N N . ILE A 1 82 ? -7.926 -7.901 8.350 1.00 98.50 82 ILE A N 1
ATOM 682 C CA . ILE A 1 82 ? -7.383 -9.002 7.538 1.00 98.50 82 ILE A CA 1
ATOM 683 C C . ILE A 1 82 ? -8.483 -9.986 7.144 1.00 98.50 82 ILE A C 1
ATOM 685 O O . ILE A 1 82 ? -8.549 -10.386 5.983 1.00 98.50 82 ILE A O 1
ATOM 689 N N . LYS A 1 83 ? -9.368 -10.355 8.078 1.00 98.00 83 LYS A N 1
ATOM 690 C CA . LYS A 1 83 ? -10.463 -11.290 7.816 1.00 98.00 83 LYS A CA 1
ATOM 691 C C . LYS A 1 83 ? -11.360 -10.799 6.679 1.00 98.00 83 LYS A C 1
ATOM 693 O O . LYS A 1 83 ? -11.635 -11.591 5.789 1.00 98.00 83 LYS A O 1
ATOM 698 N N . ARG A 1 84 ? -11.728 -9.512 6.654 1.00 97.50 84 ARG A N 1
ATOM 699 C CA . ARG A 1 84 ? -12.514 -8.915 5.559 1.00 97.50 84 ARG A CA 1
ATOM 700 C C . ARG A 1 84 ? -11.891 -9.201 4.190 1.00 97.50 84 ARG A C 1
ATOM 702 O O . ARG A 1 84 ? -12.563 -9.690 3.296 1.00 97.50 84 ARG A O 1
ATOM 709 N N . PHE A 1 85 ? -10.589 -8.962 4.040 1.00 97.81 85 PHE A N 1
ATOM 710 C CA . PHE A 1 85 ? -9.909 -9.194 2.763 1.00 97.81 85 PHE A CA 1
ATOM 711 C C . PHE A 1 85 ? -9.710 -10.671 2.425 1.00 97.81 85 PHE A C 1
ATOM 713 O O . PHE A 1 85 ? -9.645 -11.012 1.245 1.00 97.81 85 PHE A O 1
ATOM 720 N N . VAL A 1 86 ? -9.590 -11.538 3.430 1.00 97.56 86 VAL A N 1
ATOM 721 C CA . VAL A 1 86 ? -9.532 -12.989 3.218 1.00 97.56 86 VAL A CA 1
ATOM 722 C C . VAL A 1 86 ? -10.883 -13.525 2.750 1.00 97.56 86 VAL A C 1
ATOM 724 O O . VAL A 1 86 ? -10.925 -14.279 1.781 1.00 97.56 86 VAL A O 1
ATOM 727 N N . ASP A 1 87 ? -11.975 -13.095 3.383 1.00 96.44 87 ASP A N 1
ATOM 728 C CA . ASP A 1 87 ? -13.338 -13.474 2.998 1.00 96.44 87 ASP A CA 1
ATOM 729 C C . ASP A 1 87 ? -13.671 -12.993 1.571 1.00 96.44 87 ASP A C 1
ATOM 731 O O . ASP A 1 87 ? -14.266 -13.738 0.795 1.00 96.44 87 ASP A O 1
ATOM 735 N N . ASP A 1 88 ? -13.216 -11.790 1.199 1.00 94.56 88 ASP A N 1
ATOM 736 C CA . ASP A 1 88 ? -13.381 -11.214 -0.145 1.00 94.56 88 ASP A CA 1
ATOM 737 C C . ASP A 1 88 ? -12.436 -11.831 -1.201 1.00 94.56 88 ASP A C 1
ATOM 739 O O . ASP A 1 88 ? -12.473 -11.449 -2.371 1.00 94.56 88 ASP A O 1
ATOM 743 N N . GLY A 1 89 ? -11.535 -12.743 -0.814 1.00 94.81 89 GLY A N 1
ATOM 744 C CA . GLY A 1 89 ? -10.535 -13.337 -1.712 1.00 94.81 89 GLY A CA 1
ATOM 745 C C . GLY A 1 89 ? -9.434 -12.371 -2.179 1.00 94.81 89 GLY A C 1
ATOM 746 O O . GLY A 1 89 ? -8.658 -12.700 -3.076 1.00 94.81 89 GLY A O 1
ATOM 747 N N . LYS A 1 90 ? -9.338 -11.186 -1.566 1.00 96.38 90 LYS A N 1
ATOM 748 C CA . LYS A 1 90 ? -8.339 -10.146 -1.869 1.00 96.38 90 LYS A CA 1
ATOM 749 C C . LYS A 1 90 ? -6.995 -10.401 -1.200 1.00 96.38 90 LYS A C 1
ATOM 751 O O . LYS A 1 90 ? -5.968 -9.968 -1.715 1.00 96.38 90 LYS A O 1
ATOM 756 N N . ILE A 1 91 ? -6.991 -11.102 -0.068 1.00 98.19 91 ILE A N 1
ATOM 757 C CA . ILE A 1 91 ? -5.781 -11.625 0.566 1.00 98.19 91 ILE A CA 1
ATOM 758 C C . ILE A 1 91 ? -5.924 -13.135 0.700 1.00 98.19 91 ILE A C 1
ATOM 760 O O . ILE A 1 91 ? -6.841 -13.622 1.349 1.00 98.19 91 ILE A O 1
ATOM 764 N N . TYR A 1 92 ? -4.999 -13.892 0.126 1.00 97.94 92 TYR A N 1
ATOM 765 C CA . TYR A 1 92 ? -4.992 -15.348 0.249 1.00 97.94 92 TYR A CA 1
ATOM 766 C C . TYR A 1 92 ? -3.561 -15.880 0.296 1.00 97.94 92 TYR A C 1
ATOM 768 O O . TYR A 1 92 ? -2.599 -15.129 0.150 1.00 97.94 92 TYR A O 1
ATOM 776 N N . LEU A 1 93 ? -3.404 -17.178 0.541 1.00 97.69 93 LEU A N 1
ATOM 777 C CA . LEU A 1 93 ? -2.098 -17.821 0.607 1.00 97.69 93 LEU A CA 1
ATOM 778 C C . LEU A 1 93 ? -1.856 -18.608 -0.685 1.00 97.69 93 LEU A C 1
ATOM 780 O O . LEU A 1 93 ? -2.705 -19.411 -1.070 1.00 97.69 93 LEU A O 1
ATOM 784 N N . ASP A 1 94 ? -0.721 -18.394 -1.351 1.00 96.81 94 ASP A N 1
ATOM 785 C CA . ASP A 1 94 ? -0.331 -19.200 -2.515 1.00 96.81 94 ASP A CA 1
ATOM 786 C C . ASP A 1 94 ? 0.247 -20.562 -2.098 1.00 96.81 94 ASP A C 1
ATOM 788 O O . ASP A 1 94 ? 0.585 -20.781 -0.931 1.00 96.81 94 ASP A O 1
ATOM 792 N N . ALA A 1 95 ? 0.433 -21.478 -3.052 1.00 94.56 95 ALA A N 1
ATOM 793 C CA . ALA A 1 95 ? 1.027 -22.800 -2.806 1.00 94.56 95 ALA A CA 1
ATOM 794 C C . ALA A 1 95 ? 2.462 -22.769 -2.231 1.00 94.56 95 ALA A C 1
ATOM 796 O O . ALA A 1 95 ? 2.927 -23.760 -1.669 1.00 94.56 95 ALA A O 1
ATOM 797 N N . LYS A 1 96 ? 3.175 -21.643 -2.351 1.00 94.44 96 LYS A N 1
ATOM 798 C CA . LYS A 1 96 ? 4.530 -21.451 -1.815 1.00 94.44 96 LYS A CA 1
ATOM 799 C C . LYS A 1 96 ? 4.518 -20.864 -0.401 1.00 94.44 96 LYS A C 1
ATOM 801 O O . LYS A 1 96 ? 5.580 -20.703 0.186 1.00 94.44 96 LYS A O 1
ATOM 806 N N . GLY A 1 97 ? 3.351 -20.565 0.173 1.00 95.25 97 GLY A N 1
ATOM 807 C CA . GLY A 1 97 ? 3.235 -19.950 1.494 1.00 95.25 97 GLY A CA 1
ATOM 808 C C . GLY A 1 97 ? 3.507 -18.443 1.495 1.00 95.25 97 GLY A C 1
ATOM 809 O O . GLY A 1 97 ? 3.967 -17.904 2.505 1.00 95.25 97 GLY A O 1
ATOM 810 N N . ASN A 1 98 ? 3.246 -17.756 0.386 1.00 97.56 98 ASN A N 1
ATOM 811 C CA . ASN A 1 98 ? 3.230 -16.300 0.313 1.00 97.56 98 ASN A CA 1
ATOM 812 C C . ASN A 1 98 ? 1.801 -15.780 0.470 1.00 97.56 98 ASN A C 1
ATOM 814 O O . ASN A 1 98 ? 0.874 -16.321 -0.129 1.00 97.56 98 ASN A O 1
ATOM 818 N N . CYS A 1 99 ? 1.632 -14.701 1.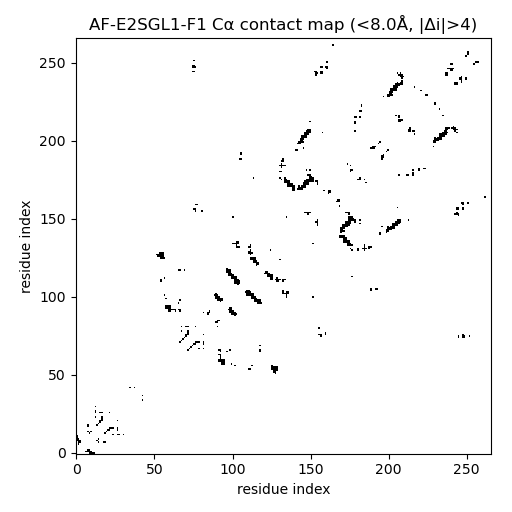230 1.00 97.81 99 CYS A N 1
ATOM 819 C CA . CYS A 1 99 ? 0.416 -13.904 1.170 1.00 97.81 99 CYS A CA 1
ATOM 820 C C . CYS A 1 99 ? 0.371 -13.196 -0.186 1.00 97.81 99 CYS A C 1
ATOM 822 O O . CYS A 1 99 ? 1.289 -12.441 -0.516 1.00 97.81 99 CYS A O 1
ATOM 824 N N . VAL A 1 100 ? -0.685 -13.439 -0.948 1.00 98.19 100 VAL A N 1
ATOM 825 C CA . VAL A 1 100 ? -1.008 -12.740 -2.187 1.00 98.19 100 VAL A CA 1
ATOM 826 C C . VAL A 1 100 ? -2.018 -11.652 -1.864 1.00 98.19 100 VAL A C 1
ATOM 828 O O . VAL A 1 100 ? -3.023 -11.924 -1.215 1.00 98.19 100 VAL A O 1
ATOM 831 N N . PHE A 1 101 ? -1.750 -10.439 -2.328 1.00 98.31 101 PHE A N 1
ATOM 832 C CA . PHE A 1 101 ? -2.643 -9.292 -2.258 1.00 98.31 101 PHE A CA 1
ATOM 833 C C . PHE A 1 101 ? -3.142 -9.018 -3.674 1.00 98.31 101 PHE A C 1
ATOM 835 O O . PHE A 1 101 ? -2.390 -8.508 -4.504 1.00 98.31 101 PHE A O 1
ATOM 842 N N . ALA A 1 102 ? -4.374 -9.420 -3.966 1.00 97.88 102 ALA A N 1
ATOM 843 C CA . ALA A 1 102 ? -5.015 -9.229 -5.258 1.00 97.88 102 ALA A CA 1
ATOM 844 C C . ALA A 1 102 ? -5.597 -7.813 -5.364 1.00 97.88 102 ALA A C 1
ATOM 846 O O . ALA A 1 102 ? -6.385 -7.380 -4.520 1.00 97.88 102 ALA A O 1
ATOM 847 N N . CYS A 1 103 ? -5.216 -7.100 -6.420 1.00 97.31 103 CYS A N 1
ATOM 848 C CA . CYS A 1 103 ? -5.574 -5.706 -6.635 1.00 97.31 103 CYS A CA 1
ATOM 849 C C . CYS A 1 103 ? -6.620 -5.596 -7.745 1.00 97.31 103 CYS A C 1
ATOM 851 O O . CYS A 1 103 ? -6.384 -5.969 -8.896 1.00 97.31 103 CYS A O 1
ATOM 853 N N . GLU A 1 104 ? -7.788 -5.070 -7.391 1.00 95.44 104 GLU A N 1
ATOM 854 C CA . GLU A 1 104 ? -8.878 -4.811 -8.328 1.00 95.44 104 GLU A CA 1
ATOM 855 C C . GLU A 1 104 ? -8.759 -3.415 -8.919 1.00 95.44 104 GLU A C 1
ATOM 857 O O . GLU A 1 104 ? -8.615 -2.439 -8.184 1.00 95.44 104 GLU A O 1
ATOM 862 N N . ASN A 1 105 ? -8.917 -3.288 -10.232 1.00 94.38 105 ASN A N 1
ATOM 863 C CA . ASN A 1 105 ? -9.053 -1.990 -10.881 1.00 94.38 105 ASN A CA 1
ATOM 864 C C . ASN A 1 105 ? -10.460 -1.387 -10.700 1.00 94.38 105 ASN A C 1
ATOM 866 O O . ASN A 1 105 ? -11.351 -1.965 -10.079 1.00 94.38 105 ASN A O 1
ATOM 870 N N . TYR A 1 106 ? -10.684 -0.210 -11.286 1.00 89.94 106 TYR A N 1
ATOM 871 C CA . TYR A 1 106 ? -11.964 0.507 -11.220 1.00 89.94 106 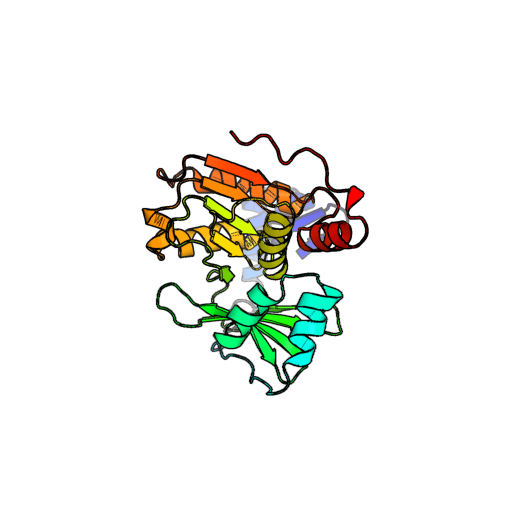TYR A CA 1
ATOM 872 C C . TYR A 1 106 ? -13.162 -0.246 -11.827 1.00 89.94 106 TYR A C 1
ATOM 874 O O . TYR A 1 106 ? -14.302 0.134 -11.579 1.00 89.94 106 TYR A O 1
ATOM 882 N N . LYS A 1 107 ? -12.928 -1.299 -12.623 1.00 92.19 107 LYS A N 1
ATOM 883 C CA . LYS A 1 107 ? -13.979 -2.156 -13.197 1.00 92.19 107 LYS A CA 1
ATOM 884 C C . LYS A 1 107 ? -14.294 -3.373 -12.322 1.00 92.19 107 LYS A C 1
ATOM 886 O O . LYS A 1 107 ? -15.065 -4.224 -12.753 1.00 92.19 107 LYS A O 1
ATOM 891 N N . GLY A 1 108 ? -13.667 -3.497 -11.150 1.00 92.06 108 GLY A N 1
ATOM 892 C CA . GLY A 1 108 ? -13.787 -4.675 -10.287 1.00 92.06 108 GLY A CA 1
ATOM 893 C C . GLY A 1 108 ? -13.054 -5.908 -10.824 1.00 92.06 108 GLY A C 1
ATOM 894 O O . GLY A 1 108 ? -13.294 -7.015 -10.359 1.00 92.06 108 GLY A O 1
ATOM 895 N N . LYS A 1 109 ? -12.168 -5.750 -11.819 1.00 95.25 109 LYS A N 1
ATOM 896 C CA . LYS A 1 109 ? -11.337 -6.848 -12.324 1.00 95.25 109 LYS A CA 1
ATOM 897 C C . LYS A 1 109 ? -10.006 -6.851 -11.581 1.00 95.25 109 LYS A C 1
ATOM 899 O O . LYS A 1 109 ? -9.312 -5.835 -11.589 1.00 95.25 109 LYS A O 1
ATOM 904 N N . VAL A 1 110 ? -9.620 -8.000 -11.030 1.00 97.19 110 VAL A N 1
ATOM 905 C CA . VAL A 1 110 ? -8.250 -8.214 -10.548 1.00 97.19 110 VAL A CA 1
ATOM 906 C C . VAL A 1 110 ? -7.295 -8.226 -11.741 1.00 97.19 110 VAL A C 1
ATOM 908 O O . VAL A 1 110 ? -7.403 -9.084 -12.621 1.00 97.19 110 VAL A O 1
ATOM 911 N N . ASP A 1 111 ? -6.394 -7.250 -11.798 1.00 96.19 111 ASP A N 1
ATOM 912 C CA . ASP A 1 111 ? -5.440 -7.076 -12.902 1.00 96.19 111 ASP A CA 1
ATOM 913 C C . ASP A 1 111 ? -3.992 -6.853 -12.445 1.00 96.19 111 ASP A C 1
ATOM 915 O O . ASP A 1 111 ? -3.105 -6.660 -13.278 1.00 96.19 111 ASP A O 1
ATOM 919 N N . SER A 1 112 ? -3.739 -6.917 -11.141 1.00 96.69 112 SER A N 1
ATOM 920 C CA . SER A 1 112 ? -2.404 -7.051 -10.572 1.00 96.69 112 SER A CA 1
ATOM 921 C C . SER A 1 112 ? -2.464 -7.755 -9.221 1.00 96.69 112 SER A C 1
ATOM 923 O O . SER A 1 112 ? -3.536 -7.942 -8.635 1.00 96.69 112 SER A O 1
ATOM 925 N N . ALA A 1 113 ? -1.309 -8.211 -8.746 1.00 97.38 113 ALA A N 1
ATOM 926 C CA . ALA A 1 113 ? -1.183 -8.784 -7.420 1.00 97.38 113 ALA A CA 1
ATOM 927 C C . ALA A 1 113 ? 0.246 -8.648 -6.906 1.00 97.38 113 ALA A C 1
ATOM 929 O O . ALA A 1 113 ? 1.199 -8.737 -7.679 1.00 97.38 113 ALA A O 1
ATOM 930 N N . PHE A 1 114 ? 0.375 -8.511 -5.593 1.00 96.94 114 PHE A N 1
ATOM 931 C CA . PHE A 1 114 ? 1.652 -8.477 -4.891 1.00 96.94 114 PHE A CA 1
ATOM 932 C C . PHE A 1 114 ? 1.794 -9.712 -4.009 1.00 96.94 114 PHE A C 1
ATOM 934 O O . PHE A 1 114 ? 0.831 -10.137 -3.370 1.00 96.94 114 PHE A O 1
ATOM 941 N N . VAL A 1 115 ? 2.992 -10.287 -3.937 1.00 97.19 115 VAL A N 1
ATOM 942 C CA . VAL A 1 115 ? 3.286 -11.440 -3.082 1.00 97.19 115 VAL A CA 1
ATOM 943 C C . VAL A 1 115 ? 4.250 -11.072 -1.964 1.00 97.19 115 VAL A C 1
ATOM 945 O O . VAL A 1 115 ? 5.246 -10.378 -2.168 1.00 97.19 115 VAL A O 1
ATOM 948 N N . ARG A 1 116 ? 3.983 -11.586 -0.761 1.00 97.12 116 ARG A N 1
ATOM 949 C CA . ARG A 1 116 ? 4.851 -11.450 0.411 1.00 97.12 116 ARG A CA 1
ATOM 950 C C . ARG A 1 116 ? 5.019 -12.788 1.112 1.00 97.12 116 ARG A C 1
ATOM 952 O O . ARG A 1 116 ? 4.046 -13.369 1.580 1.00 97.12 116 ARG A O 1
ATOM 959 N N . SER A 1 117 ? 6.255 -13.254 1.251 1.00 96.88 117 SER A N 1
ATOM 960 C CA . SER A 1 117 ? 6.527 -14.498 1.974 1.00 96.88 117 SER A CA 1
ATOM 961 C C . SER A 1 117 ? 6.196 -14.385 3.461 1.00 96.88 117 SER A C 1
ATOM 963 O O . SER A 1 117 ? 6.516 -13.388 4.116 1.00 96.88 117 SER A O 1
ATOM 965 N N . THR A 1 118 ? 5.581 -15.441 3.999 1.00 96.50 118 THR A N 1
ATOM 966 C CA . THR A 1 118 ? 5.241 -15.545 5.429 1.00 96.50 118 THR A CA 1
ATOM 967 C C . THR A 1 118 ? 6.428 -15.962 6.303 1.00 96.50 118 THR A C 1
ATOM 969 O O . THR A 1 118 ? 6.437 -15.701 7.504 1.00 96.50 118 THR A O 1
ATOM 972 N N . TYR A 1 119 ? 7.468 -16.551 5.708 1.00 94.06 119 TYR A N 1
ATOM 973 C CA . TYR A 1 119 ? 8.610 -17.132 6.427 1.00 94.06 119 TYR A CA 1
ATOM 974 C C . TYR A 1 119 ? 9.972 -16.570 5.992 1.00 94.06 119 TYR A C 1
ATOM 976 O O . TYR A 1 119 ? 10.978 -16.848 6.638 1.00 94.06 119 TYR A O 1
ATOM 984 N N . SER A 1 120 ? 10.033 -15.765 4.927 1.00 94.62 120 SER A N 1
ATOM 985 C CA . SER A 1 120 ? 11.275 -15.159 4.427 1.00 94.62 120 SER A CA 1
ATOM 986 C C . SER A 1 120 ? 11.108 -13.668 4.106 1.00 94.62 120 SER A C 1
ATOM 988 O O . SER A 1 120 ? 10.026 -13.098 4.248 1.00 94.62 120 SER A O 1
ATOM 990 N N . GLY A 1 121 ? 12.189 -13.017 3.667 1.00 92.44 121 GLY A N 1
ATOM 991 C CA . GLY A 1 121 ? 12.168 -11.621 3.214 1.00 92.44 121 GLY A CA 1
ATOM 992 C C . GLY A 1 121 ? 11.599 -11.406 1.805 1.00 92.44 121 GLY A C 1
ATOM 993 O O . GLY A 1 121 ? 11.493 -10.257 1.376 1.00 92.44 121 GLY A O 1
ATOM 994 N N . PHE A 1 122 ? 11.239 -12.477 1.088 1.00 95.50 122 PHE A N 1
ATOM 995 C CA . PHE A 1 122 ? 10.796 -12.405 -0.304 1.00 95.50 122 PHE A CA 1
ATOM 996 C C . PHE A 1 122 ? 9.525 -11.556 -0.472 1.00 95.50 122 PHE A C 1
ATOM 998 O O . PHE A 1 122 ? 8.555 -11.697 0.282 1.00 95.50 122 PHE A O 1
ATOM 1005 N N . ARG A 1 123 ? 9.547 -10.668 -1.470 1.00 94.75 123 ARG A N 1
ATOM 1006 C CA . ARG A 1 123 ? 8.405 -9.880 -1.942 1.00 94.75 123 ARG A CA 1
ATOM 1007 C C . ARG A 1 123 ? 8.532 -9.558 -3.427 1.00 94.75 123 ARG A C 1
ATOM 1009 O O . ARG A 1 123 ? 9.656 -9.502 -3.923 1.00 94.75 123 ARG A O 1
ATOM 1016 N N . GLY A 1 124 ? 7.412 -9.275 -4.079 1.00 92.81 124 GLY A N 1
ATOM 1017 C CA . GLY A 1 124 ? 7.397 -8.706 -5.424 1.00 92.81 124 GLY A CA 1
ATOM 1018 C C . GLY A 1 124 ? 6.026 -8.769 -6.079 1.00 92.81 124 GLY A C 1
ATOM 1019 O O . GLY A 1 124 ? 5.109 -9.401 -5.559 1.00 92.81 124 GLY A O 1
ATOM 1020 N N . ASP A 1 125 ? 5.911 -8.140 -7.239 1.00 93.38 125 ASP A N 1
ATOM 1021 C CA . ASP A 1 125 ? 4.713 -8.216 -8.066 1.00 93.38 125 ASP A CA 1
ATOM 1022 C C . ASP A 1 125 ? 4.595 -9.557 -8.796 1.00 93.38 125 ASP A C 1
ATOM 1024 O O . ASP A 1 125 ? 5.583 -10.190 -9.187 1.00 93.38 125 ASP A O 1
ATOM 1028 N N . VAL A 1 126 ? 3.354 -9.964 -9.045 1.00 94.75 126 VAL A N 1
ATOM 1029 C CA . VAL A 1 126 ? 3.030 -11.022 -9.998 1.00 94.75 126 VAL A CA 1
ATOM 1030 C C . VAL A 1 126 ? 3.175 -10.467 -11.418 1.00 94.75 126 VAL A C 1
ATOM 1032 O O . VAL A 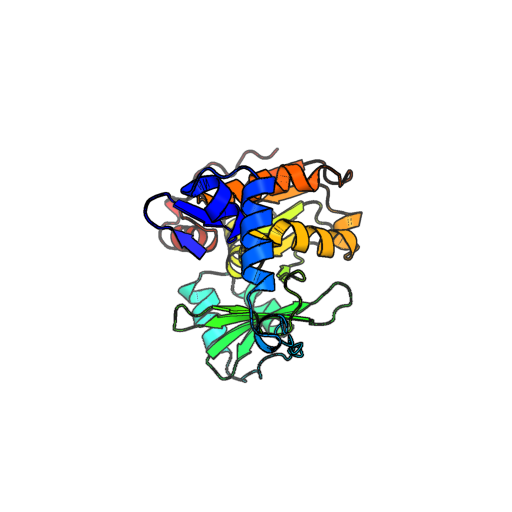1 126 ? 2.573 -9.454 -11.777 1.00 94.75 126 VAL A O 1
ATOM 1035 N N . GLY A 1 127 ? 3.982 -11.147 -12.236 1.00 92.88 127 GLY A N 1
ATOM 1036 C CA . GLY A 1 127 ? 4.280 -10.737 -13.609 1.00 92.88 127 GLY A CA 1
ATOM 1037 C C . GLY A 1 127 ? 3.031 -10.561 -14.480 1.00 92.88 127 GLY A C 1
ATOM 1038 O O . GLY A 1 127 ? 2.025 -11.244 -14.304 1.00 92.88 127 GLY A O 1
ATOM 1039 N N . GLY A 1 128 ? 3.108 -9.620 -15.424 1.00 91.12 128 GLY A N 1
ATOM 1040 C CA . GLY A 1 128 ? 2.005 -9.279 -16.328 1.00 91.12 128 GLY A CA 1
ATOM 1041 C C . GLY A 1 128 ? 0.952 -8.339 -15.737 1.00 91.12 128 GLY A C 1
ATOM 1042 O O . GLY A 1 128 ? 0.112 -7.834 -16.479 1.00 91.12 128 GLY A O 1
ATOM 1043 N N . GLY A 1 129 ? 0.993 -8.083 -14.425 1.00 92.25 129 GLY A N 1
ATOM 1044 C CA . GLY A 1 129 ? 0.036 -7.216 -13.744 1.00 92.25 129 GLY A CA 1
ATOM 1045 C C . GLY A 1 129 ? 0.228 -5.723 -14.029 1.00 92.25 129 GLY A C 1
ATOM 1046 O O . GLY A 1 129 ? 1.325 -5.249 -14.337 1.00 92.25 129 GLY A O 1
ATOM 1047 N N . ASN A 1 130 ? -0.848 -4.953 -13.881 1.00 93.25 130 ASN A N 1
ATOM 1048 C CA . ASN A 1 130 ? -0.798 -3.497 -13.941 1.00 93.25 130 ASN A CA 1
ATOM 1049 C C . ASN A 1 130 ? -0.219 -2.900 -12.644 1.00 93.25 130 ASN A C 1
ATOM 1051 O O . ASN A 1 130 ? -0.880 -2.835 -11.606 1.00 93.25 130 ASN A O 1
ATOM 1055 N N . LYS A 1 131 ? 1.013 -2.393 -12.731 1.00 90.19 131 LYS A N 1
ATOM 1056 C CA . LYS A 1 131 ? 1.747 -1.784 -11.607 1.00 90.19 131 LYS A CA 1
ATOM 1057 C C . LYS A 1 131 ? 1.095 -0.533 -10.998 1.00 90.19 131 LYS A C 1
ATOM 1059 O O . LYS A 1 131 ? 1.496 -0.109 -9.921 1.00 90.19 131 LYS A O 1
ATOM 1064 N N . PHE A 1 132 ? 0.114 0.069 -11.675 1.00 94.81 132 PHE A N 1
ATOM 1065 C CA . PHE A 1 132 ? -0.562 1.292 -11.223 1.00 94.81 132 PHE A CA 1
ATOM 1066 C C . PHE A 1 132 ? -1.941 1.045 -10.604 1.00 94.81 132 PHE A C 1
ATOM 1068 O O . PHE A 1 132 ? -2.622 1.998 -10.227 1.00 94.81 132 PHE A O 1
ATOM 1075 N N . THR A 1 133 ? -2.387 -0.211 -10.509 1.00 95.50 133 THR A N 1
ATOM 1076 C CA . THR A 1 133 ? -3.675 -0.525 -9.876 1.00 95.50 133 THR A CA 1
ATOM 1077 C C . THR A 1 133 ? -3.631 -0.222 -8.380 1.00 95.50 133 THR A C 1
ATOM 1079 O O . THR A 1 133 ? -4.548 0.422 -7.874 1.00 95.50 133 THR A O 1
ATOM 1082 N N . GLY A 1 134 ? -2.547 -0.607 -7.696 1.00 95.56 134 GLY A N 1
ATOM 1083 C CA . GLY A 1 134 ? -2.398 -0.447 -6.247 1.00 95.56 134 GLY A CA 1
ATOM 1084 C C . GLY A 1 134 ? -3.429 -1.241 -5.438 1.00 95.56 134 GLY A C 1
ATOM 1085 O O . GLY A 1 134 ? -4.409 -1.767 -5.969 1.00 95.56 134 GLY A O 1
ATOM 1086 N N . PHE A 1 135 ? -3.219 -1.322 -4.127 1.00 97.44 135 PHE A N 1
ATOM 1087 C CA . PHE A 1 135 ? -4.161 -1.968 -3.220 1.00 97.44 135 PHE A CA 1
ATOM 1088 C C . PHE A 1 135 ? -5.070 -0.917 -2.582 1.00 97.44 135 PHE A C 1
ATOM 1090 O O . PHE A 1 135 ? -4.689 -0.220 -1.639 1.00 97.44 135 PHE A O 1
ATOM 1097 N N . PHE A 1 136 ? -6.266 -0.764 -3.152 1.00 97.31 136 PHE A N 1
ATOM 1098 C CA . PHE A 1 136 ? -7.271 0.177 -2.668 1.00 97.31 136 PHE A CA 1
ATOM 1099 C C . PHE A 1 136 ? -8.097 -0.429 -1.528 1.00 97.31 136 PHE A C 1
ATOM 1101 O O . PHE A 1 136 ? -8.715 -1.484 -1.682 1.00 97.31 136 PHE A O 1
ATOM 1108 N N . ILE A 1 137 ? -8.131 0.268 -0.396 1.00 97.31 137 ILE A N 1
ATOM 1109 C CA . ILE A 1 137 ? -8.836 -0.116 0.822 1.00 97.31 137 ILE A CA 1
ATOM 1110 C C . ILE A 1 137 ? -9.888 0.950 1.123 1.00 97.31 137 ILE A C 1
ATOM 1112 O O . ILE A 1 137 ? -9.581 2.034 1.627 1.00 97.31 137 ILE A O 1
ATOM 1116 N N . GLU A 1 138 ? -11.143 0.623 0.828 1.00 96.12 138 GLU A N 1
ATOM 1117 C CA . GLU A 1 138 ? -12.281 1.454 1.206 1.00 96.12 138 GLU A CA 1
ATOM 1118 C C . GLU A 1 138 ? -12.657 1.177 2.672 1.00 96.12 138 GLU A C 1
ATOM 1120 O O . GLU A 1 138 ? -12.973 0.045 3.062 1.00 96.12 138 GLU A O 1
ATOM 1125 N N . MET A 1 139 ? -12.564 2.213 3.502 1.00 96.69 139 MET A N 1
ATOM 1126 C CA . MET A 1 139 ? -12.993 2.200 4.903 1.00 96.69 139 MET A CA 1
ATOM 1127 C C . MET A 1 139 ? -14.275 3.008 5.094 1.00 96.69 139 MET A C 1
ATOM 1129 O O . MET A 1 139 ? -15.124 2.607 5.885 1.00 96.69 139 MET A O 1
ATOM 1133 N N . ASP A 1 140 ? -14.430 4.103 4.346 1.00 95.12 140 ASP A N 1
ATOM 1134 C CA . ASP A 1 140 ? -15.630 4.934 4.343 1.00 95.12 140 ASP A CA 1
ATOM 1135 C C . ASP A 1 140 ? -15.944 5.403 2.904 1.00 95.12 140 ASP A C 1
ATOM 1137 O O . ASP A 1 140 ? -15.165 6.158 2.309 1.00 95.12 140 ASP A O 1
ATOM 1141 N N . PRO A 1 141 ? -17.097 5.014 2.323 1.00 92.75 141 PRO A N 1
ATOM 1142 C CA . PRO A 1 141 ? -17.539 5.497 1.011 1.00 92.75 141 PRO A CA 1
ATOM 1143 C C . PRO A 1 141 ? -17.715 7.022 0.935 1.00 92.75 141 PRO A C 1
ATOM 1145 O O . PRO A 1 141 ? -17.760 7.587 -0.157 1.00 92.75 141 PRO A O 1
ATOM 1148 N N . LYS A 1 142 ? -17.846 7.699 2.082 1.00 94.75 142 LYS A N 1
ATOM 1149 C CA . LYS A 1 142 ? -17.977 9.157 2.200 1.00 94.75 142 LYS A CA 1
ATOM 1150 C C . LYS A 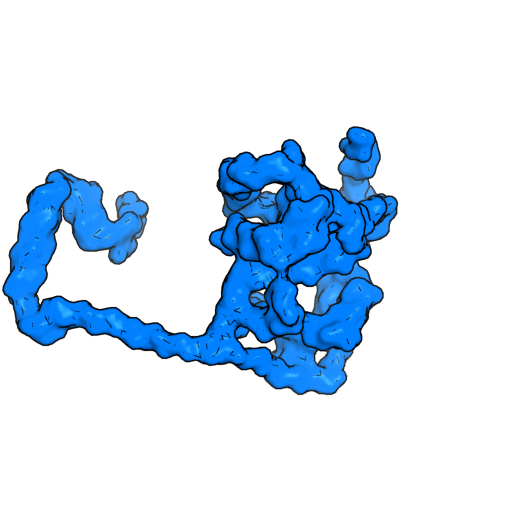1 142 ? -16.682 9.840 2.643 1.00 94.75 142 LYS A C 1
ATOM 1152 O O . LYS A 1 142 ? -16.713 11.042 2.907 1.00 94.75 142 LYS A O 1
ATOM 1157 N N . ALA A 1 143 ? -15.569 9.108 2.723 1.00 96.75 143 ALA A N 1
ATOM 1158 C CA . ALA A 1 143 ? -14.278 9.685 3.068 1.00 96.75 143 ALA A CA 1
ATOM 1159 C C . ALA A 1 143 ? -13.947 10.866 2.148 1.00 96.75 143 ALA A C 1
ATOM 1161 O O . ALA A 1 143 ? -14.086 10.778 0.927 1.00 96.75 143 ALA A O 1
ATOM 1162 N N . THR A 1 144 ? -13.454 11.952 2.738 1.00 97.50 144 THR A N 1
ATOM 1163 C CA . THR A 1 144 ? -12.881 13.095 2.007 1.00 97.50 144 THR A CA 1
ATOM 1164 C C . THR A 1 144 ? -11.351 13.050 1.980 1.00 97.50 144 THR A C 1
ATOM 1166 O O . THR A 1 144 ? -10.709 13.827 1.272 1.00 97.50 144 THR A O 1
ATOM 1169 N N . LYS A 1 145 ? -10.762 12.097 2.712 1.00 98.50 145 LYS A N 1
ATOM 1170 C CA . LYS A 1 145 ? -9.320 11.901 2.862 1.00 98.50 145 LYS A CA 1
ATOM 1171 C C . LYS A 1 145 ? -8.870 10.604 2.193 1.00 98.50 145 LYS A C 1
ATOM 1173 O O . LYS A 1 145 ? -9.503 9.558 2.361 1.00 98.50 145 LYS A O 1
ATOM 1178 N N . LEU A 1 146 ? -7.757 10.664 1.467 1.00 98.69 146 LEU A N 1
ATOM 1179 C CA . LEU A 1 146 ? -7.086 9.504 0.885 1.00 98.69 146 LEU A CA 1
ATOM 1180 C C . LEU A 1 146 ? -5.656 9.412 1.412 1.00 98.69 146 LEU A C 1
ATOM 1182 O O . LEU A 1 146 ? -4.861 10.320 1.195 1.00 98.69 146 LEU A O 1
ATOM 1186 N N . VAL A 1 147 ? -5.324 8.299 2.051 1.00 98.75 147 VAL A N 1
ATOM 1187 C CA . VAL A 1 147 ? -3.970 7.996 2.521 1.00 98.75 147 VAL A CA 1
ATOM 1188 C C . VAL A 1 147 ? -3.205 7.255 1.431 1.00 98.75 147 VAL A C 1
ATOM 1190 O O . VAL A 1 147 ? -3.706 6.267 0.892 1.00 98.75 147 VAL A O 1
ATOM 1193 N N . LEU A 1 148 ? -1.989 7.704 1.128 1.00 98.62 148 LEU A N 1
ATOM 1194 C CA . LEU A 1 148 ? -1.056 7.031 0.225 1.00 98.62 148 LEU A CA 1
ATOM 1195 C C . LEU A 1 148 ? 0.104 6.435 1.017 1.00 98.62 148 LEU A C 1
ATOM 1197 O O . LEU A 1 148 ? 0.781 7.158 1.744 1.00 98.62 148 LEU A O 1
ATOM 1201 N N . THR A 1 149 ? 0.351 5.137 0.844 1.00 98.12 149 THR A N 1
ATOM 1202 C CA . THR A 1 149 ? 1.495 4.432 1.448 1.00 98.12 149 THR A CA 1
ATOM 1203 C C . THR A 1 149 ? 2.378 3.800 0.379 1.00 98.12 149 THR A C 1
ATOM 1205 O O . THR A 1 149 ? 1.915 3.498 -0.723 1.00 98.12 149 THR A O 1
ATOM 1208 N N . GLU A 1 150 ? 3.648 3.557 0.706 1.00 94.69 150 GLU A N 1
ATOM 1209 C CA . GLU A 1 150 ? 4.622 2.964 -0.224 1.00 94.69 150 GLU A CA 1
ATOM 1210 C C . GLU A 1 150 ? 4.522 1.447 -0.353 1.00 94.69 150 GLU A C 1
ATOM 1212 O O . GLU A 1 150 ? 5.037 0.895 -1.321 1.00 94.69 150 GLU A O 1
ATOM 1217 N N . ALA A 1 151 ? 3.874 0.778 0.603 1.00 95.19 151 ALA A N 1
ATOM 1218 C CA . ALA A 1 151 ? 3.640 -0.655 0.552 1.00 95.19 151 ALA A CA 1
ATOM 1219 C C . ALA A 1 151 ? 2.266 -1.045 1.109 1.00 95.19 151 ALA A C 1
ATOM 1221 O O . ALA A 1 151 ? 1.627 -0.327 1.887 1.00 95.19 151 ALA A O 1
ATOM 1222 N N . TYR A 1 152 ? 1.828 -2.247 0.734 1.00 96.62 152 TYR A N 1
ATOM 1223 C CA . TYR A 1 152 ? 0.483 -2.756 1.018 1.00 96.62 152 TYR A CA 1
ATOM 1224 C C . TYR A 1 152 ? 0.291 -3.060 2.506 1.00 96.62 152 TYR A C 1
ATOM 1226 O O . TYR A 1 152 ? -0.752 -2.771 3.089 1.00 96.62 152 TYR A O 1
ATOM 1234 N N . ILE A 1 153 ? 1.331 -3.610 3.139 1.00 97.94 153 ILE A N 1
ATOM 1235 C CA . ILE A 1 153 ? 1.347 -3.875 4.580 1.00 97.94 153 ILE A CA 1
ATOM 1236 C C . ILE A 1 153 ? 1.332 -2.568 5.379 1.00 97.94 153 ILE A C 1
ATOM 1238 O O . ILE A 1 153 ? 0.700 -2.530 6.433 1.00 97.94 153 ILE A O 1
ATOM 1242 N N . ASP A 1 154 ? 1.965 -1.506 4.882 1.00 98.06 154 ASP A N 1
ATOM 1243 C CA . ASP A 1 154 ? 1.953 -0.198 5.540 1.00 98.06 154 ASP A CA 1
ATOM 1244 C C . ASP A 1 154 ? 0.571 0.446 5.483 1.00 98.06 154 ASP A C 1
ATOM 1246 O O . ASP A 1 154 ? 0.119 0.965 6.495 1.00 98.06 154 ASP A O 1
ATOM 1250 N N . GLY A 1 155 ? -0.171 0.294 4.382 1.00 98.25 155 GLY A N 1
ATOM 1251 C CA . GLY A 1 155 ? -1.567 0.746 4.310 1.00 98.25 155 GLY A CA 1
ATOM 1252 C C . GLY A 1 155 ? -2.472 0.070 5.347 1.00 98.25 155 GLY A C 1
ATOM 1253 O O . GLY A 1 155 ? -3.253 0.729 6.034 1.00 98.25 155 GLY A O 1
ATOM 1254 N N . LEU A 1 156 ? -2.328 -1.247 5.523 1.00 98.62 156 LEU A N 1
ATOM 1255 C CA . LEU A 1 156 ? -3.057 -2.003 6.551 1.00 98.62 156 LEU A CA 1
ATOM 1256 C C . LEU A 1 156 ? -2.611 -1.636 7.976 1.00 98.62 156 LEU A C 1
ATOM 1258 O O . LEU A 1 156 ? -3.424 -1.595 8.906 1.00 98.62 156 LEU A O 1
ATOM 1262 N N . SER A 1 157 ? -1.315 -1.370 8.143 1.00 98.50 157 SER A N 1
ATOM 1263 C CA . SER A 1 157 ? -0.722 -1.002 9.427 1.00 98.50 157 SER A CA 1
ATOM 1264 C C . SER A 1 157 ? -1.138 0.407 9.846 1.00 98.50 157 SER A C 1
ATOM 1266 O O . SER A 1 157 ? -1.480 0.599 11.007 1.00 98.50 157 SER A O 1
ATOM 1268 N N . TYR A 1 158 ? -1.222 1.349 8.901 1.00 98.44 158 TYR A N 1
ATOM 1269 C CA . TYR A 1 158 ? -1.740 2.701 9.107 1.00 98.44 158 TYR A CA 1
ATOM 1270 C C . TYR A 1 158 ? -3.163 2.663 9.674 1.00 98.44 158 TYR A C 1
ATOM 1272 O O . TYR A 1 158 ? -3.422 3.209 10.742 1.00 98.44 158 TYR A O 1
ATOM 1280 N N . ILE A 1 159 ? -4.078 1.936 9.016 1.00 98.44 159 ILE A N 1
ATOM 1281 C CA . ILE A 1 159 ? -5.469 1.791 9.484 1.00 98.44 159 ILE A CA 1
ATOM 1282 C C . ILE A 1 159 ? -5.506 1.224 10.907 1.00 98.44 159 ILE A C 1
ATOM 1284 O O . ILE A 1 159 ? -6.234 1.733 11.760 1.00 98.44 159 ILE A O 1
ATOM 1288 N N . THR A 1 160 ? -4.715 0.179 11.169 1.00 98.38 160 THR A N 1
ATOM 1289 C CA . THR A 1 160 ? -4.667 -0.463 12.488 1.00 98.38 160 THR A CA 1
ATOM 1290 C C . THR A 1 160 ? -4.144 0.501 13.553 1.00 98.38 160 THR A C 1
ATOM 1292 O O . THR A 1 160 ? -4.780 0.646 14.593 1.00 98.38 160 THR A O 1
ATOM 1295 N N . ALA A 1 161 ? -3.040 1.203 13.287 1.00 96.56 161 ALA A N 1
ATOM 1296 C CA . ALA A 1 161 ? -2.435 2.152 14.218 1.00 96.56 161 ALA A CA 1
ATOM 1297 C C . ALA A 1 161 ? -3.403 3.289 14.575 1.00 96.56 161 ALA A C 1
ATOM 1299 O O . ALA A 1 161 ? -3.612 3.576 15.753 1.00 96.56 161 ALA A O 1
ATOM 1300 N N . LYS A 1 162 ? -4.075 3.873 13.575 1.00 95.81 162 LYS A N 1
ATOM 1301 C CA . LYS A 1 162 ? -5.077 4.929 13.786 1.00 95.81 162 LYS A CA 1
ATOM 1302 C C . LYS A 1 162 ? -6.273 4.437 14.598 1.00 95.81 162 LYS A C 1
ATOM 1304 O O . LYS A 1 162 ? -6.704 5.109 15.532 1.00 95.81 162 LYS A O 1
ATOM 1309 N N . LYS A 1 163 ? -6.755 3.221 14.320 1.00 95.12 163 LYS A N 1
ATOM 1310 C CA . LYS A 1 163 ? -7.832 2.591 15.100 1.00 95.12 163 LYS A CA 1
ATOM 1311 C C . LYS A 1 163 ? -7.419 2.391 16.562 1.00 95.12 163 LYS A C 1
ATOM 1313 O O . LYS A 1 163 ? -8.218 2.646 17.457 1.00 95.12 163 LYS A O 1
ATOM 1318 N N . GLN A 1 164 ? -6.182 1.961 16.814 1.00 91.19 164 GLN A N 1
ATOM 1319 C CA . GLN A 1 164 ? -5.661 1.775 18.172 1.00 91.19 164 GLN A CA 1
ATOM 1320 C C . GLN A 1 164 ? -5.478 3.080 18.939 1.00 91.19 164 GLN A C 1
ATOM 1322 O O . GLN A 1 164 ? -5.739 3.116 20.137 1.00 91.19 164 GLN A O 1
ATOM 1327 N N . ALA A 1 165 ? -5.086 4.150 18.249 1.00 91.12 165 ALA A N 1
ATOM 1328 C CA . ALA A 1 165 ? -5.007 5.489 18.821 1.00 91.12 165 ALA A CA 1
ATOM 1329 C C . ALA A 1 165 ? -6.392 6.096 19.138 1.00 91.12 165 ALA A C 1
ATOM 1331 O O . ALA A 1 165 ? -6.474 7.209 19.651 1.00 91.12 165 ALA A O 1
ATOM 1332 N N . GLY A 1 166 ? -7.490 5.387 18.840 1.00 92.81 166 GLY A N 1
ATOM 1333 C CA . GLY A 1 166 ? -8.854 5.885 19.019 1.00 92.81 166 GLY A CA 1
ATOM 1334 C C . GLY A 1 166 ? -9.245 6.954 17.997 1.00 92.81 166 GLY A C 1
ATOM 1335 O O . GLY A 1 166 ? -10.252 7.638 18.181 1.00 92.81 166 GLY A O 1
ATOM 1336 N N . GLU A 1 167 ? -8.466 7.109 16.923 1.00 94.06 167 GLU A N 1
ATOM 1337 C CA . GLU A 1 167 ? -8.766 8.057 15.859 1.00 94.06 167 GLU A CA 1
ATOM 1338 C C . GLU A 1 167 ? -9.954 7.570 15.023 1.00 94.06 167 GLU A C 1
ATOM 1340 O O . GLU A 1 167 ? -10.171 6.375 14.792 1.00 94.06 167 GLU A O 1
ATOM 1345 N N . LYS A 1 168 ? -10.741 8.527 14.528 1.00 94.38 168 LYS A N 1
ATOM 1346 C CA . LYS A 1 168 ? -11.828 8.234 13.601 1.00 94.38 168 LYS A CA 1
ATOM 1347 C C . LYS A 1 168 ? -11.240 7.810 12.254 1.00 94.38 168 LYS A C 1
ATOM 1349 O O . LYS A 1 168 ? -10.483 8.557 11.643 1.00 94.38 168 LYS A O 1
ATOM 1354 N N . ILE A 1 169 ? -11.655 6.649 11.753 1.00 96.81 169 ILE A N 1
ATOM 1355 C CA . ILE A 1 169 ? -11.294 6.185 10.409 1.00 96.81 169 ILE A CA 1
ATOM 1356 C C . ILE A 1 169 ? -12.252 6.815 9.390 1.00 96.81 169 ILE A C 1
ATOM 1358 O O . ILE A 1 169 ? -13.251 6.214 9.010 1.00 96.81 169 ILE A O 1
ATOM 1362 N N . ASP A 1 170 ? -11.977 8.062 9.003 1.00 95.56 170 ASP A N 1
ATOM 1363 C CA . ASP A 1 170 ? -12.737 8.841 8.008 1.00 95.56 170 ASP A CA 1
ATOM 1364 C C . ASP A 1 170 ? -11.966 9.046 6.689 1.00 95.56 170 ASP A C 1
ATOM 1366 O O . ASP A 1 170 ? -12.168 10.019 5.956 1.00 95.56 170 ASP A O 1
ATOM 1370 N N . PHE A 1 171 ? -11.066 8.108 6.397 1.00 98.06 171 PHE A N 1
ATOM 1371 C CA . PHE A 1 171 ? -10.181 8.109 5.242 1.00 98.06 171 PHE A CA 1
ATOM 1372 C C . PHE A 1 171 ? -10.200 6.753 4.534 1.00 98.06 171 PHE A C 1
ATOM 1374 O O . PHE A 1 171 ? -10.343 5.710 5.168 1.00 98.06 171 PHE A O 1
ATOM 1381 N N . ASN A 1 172 ? -9.979 6.764 3.222 1.00 98.19 172 ASN A N 1
ATOM 1382 C CA . ASN A 1 172 ? -9.645 5.560 2.459 1.00 98.19 172 ASN A CA 1
ATOM 1383 C C . ASN A 1 172 ? -8.126 5.448 2.300 1.00 98.19 172 ASN A C 1
ATOM 1385 O O . ASN A 1 172 ? -7.413 6.439 2.455 1.00 98.19 172 ASN A O 1
ATOM 1389 N N . VAL A 1 173 ? -7.622 4.260 1.966 1.00 98.56 173 VAL A N 1
ATOM 1390 C CA . VAL A 1 173 ? -6.185 4.041 1.737 1.00 98.56 173 VAL A CA 1
ATOM 1391 C C . VAL A 1 173 ? -5.953 3.521 0.326 1.00 98.56 173 VAL A C 1
ATOM 1393 O O . VAL A 1 173 ? -6.655 2.628 -0.144 1.00 98.56 173 VAL A O 1
ATOM 1396 N N . LEU A 1 174 ? -4.948 4.061 -0.354 1.00 98.19 174 LEU A N 1
ATOM 1397 C CA . LEU A 1 174 ? -4.411 3.524 -1.595 1.00 98.19 174 LEU A CA 1
ATOM 1398 C C . LEU A 1 174 ? -2.939 3.189 -1.371 1.00 98.19 174 LEU A C 1
ATOM 1400 O O . LEU A 1 174 ? -2.070 4.061 -1.398 1.00 98.19 174 LEU A O 1
ATOM 1404 N N . ALA A 1 175 ? -2.671 1.908 -1.141 1.00 97.56 175 ALA A N 1
ATOM 1405 C CA . ALA A 1 175 ? -1.315 1.436 -0.941 1.00 97.56 175 ALA A CA 1
ATOM 1406 C C . ALA A 1 175 ? -0.636 1.145 -2.284 1.00 97.56 175 ALA A C 1
ATOM 1408 O O . ALA A 1 175 ? -1.154 0.401 -3.123 1.00 97.56 175 ALA A O 1
ATOM 1409 N N . CYS A 1 176 ? 0.529 1.750 -2.485 1.00 95.12 176 CYS A N 1
ATOM 1410 C CA . CYS A 1 176 ? 1.351 1.595 -3.678 1.00 95.12 176 CYS A CA 1
ATOM 1411 C C . CYS A 1 176 ? 2.346 0.441 -3.495 1.00 95.12 176 CYS A C 1
ATOM 1413 O O . CYS A 1 176 ? 2.522 -0.053 -2.387 1.00 95.12 176 CYS A O 1
ATOM 1415 N N . ASP A 1 177 ? 2.955 -0.035 -4.584 1.00 87.56 177 ASP A N 1
ATOM 1416 C CA . ASP A 1 177 ? 4.010 -1.066 -4.512 1.00 87.56 177 ASP A CA 1
ATOM 1417 C C . ASP A 1 177 ? 5.377 -0.464 -4.119 1.00 87.56 177 ASP A C 1
ATOM 1419 O O . ASP A 1 177 ? 6.214 -1.107 -3.486 1.00 87.56 177 ASP A O 1
ATOM 1423 N N . SER A 1 178 ? 5.596 0.806 -4.471 1.00 89.44 178 SER A N 1
ATOM 1424 C CA . SER A 1 178 ? 6.764 1.590 -4.065 1.00 89.44 178 SER A CA 1
ATOM 1425 C C . SER A 1 178 ? 6.498 3.091 -4.201 1.00 89.44 178 SER A C 1
ATOM 1427 O O . SER A 1 178 ? 5.577 3.503 -4.918 1.00 89.44 178 SER A O 1
ATOM 1429 N N . CYS A 1 179 ? 7.354 3.924 -3.600 1.00 87.81 179 CYS A N 1
ATOM 1430 C CA . CYS A 1 179 ? 7.364 5.373 -3.835 1.00 87.81 179 CYS A CA 1
ATOM 1431 C C . CYS A 1 179 ? 7.444 5.754 -5.324 1.00 87.81 179 CYS A C 1
ATOM 1433 O O . CYS A 1 179 ? 6.782 6.697 -5.750 1.00 87.81 179 CYS A O 1
ATOM 1435 N N . ASN A 1 180 ? 8.181 4.993 -6.142 1.00 89.69 180 ASN A N 1
ATOM 1436 C CA . ASN A 1 180 ? 8.397 5.297 -7.564 1.00 89.69 180 ASN A CA 1
ATOM 1437 C C . ASN A 1 180 ? 7.119 5.263 -8.418 1.00 89.69 180 ASN A C 1
ATOM 1439 O O . ASN A 1 180 ? 7.092 5.833 -9.508 1.00 89.69 180 ASN A O 1
ATOM 1443 N N . VAL A 1 181 ? 6.078 4.554 -7.974 1.00 92.56 181 VAL A N 1
ATOM 1444 C CA . VAL A 1 181 ? 4.809 4.439 -8.713 1.00 92.56 181 VAL A CA 1
ATOM 1445 C C . VAL A 1 181 ? 3.691 5.282 -8.104 1.00 92.56 181 VAL A C 1
ATOM 1447 O O . VAL A 1 181 ? 2.604 5.322 -8.673 1.00 92.56 181 VAL A O 1
ATOM 1450 N N . MET A 1 182 ? 3.934 5.975 -6.986 1.00 94.88 182 MET A N 1
ATOM 1451 C CA . MET A 1 182 ? 2.892 6.639 -6.195 1.00 94.88 182 MET A CA 1
ATOM 1452 C C . MET A 1 182 ? 2.073 7.654 -7.002 1.00 94.88 182 MET A C 1
ATOM 1454 O O . MET A 1 182 ? 0.843 7.592 -6.993 1.00 94.88 182 MET A O 1
ATOM 1458 N N . ASN A 1 183 ? 2.737 8.533 -7.761 1.00 96.69 183 ASN A N 1
ATOM 1459 C CA . ASN A 1 183 ? 2.080 9.551 -8.593 1.00 96.69 183 ASN A CA 1
ATOM 1460 C C . ASN A 1 183 ? 1.115 8.918 -9.607 1.00 96.69 183 ASN A C 1
ATOM 1462 O O . ASN A 1 183 ? -0.037 9.331 -9.752 1.00 96.69 183 ASN A O 1
ATOM 1466 N N . GLU A 1 184 ? 1.579 7.877 -10.294 1.00 96.25 184 GLU A N 1
ATOM 1467 C CA . GLU A 1 184 ? 0.827 7.217 -11.356 1.00 96.25 184 GLU A CA 1
ATOM 1468 C C . GLU A 1 184 ? -0.296 6.330 -10.824 1.00 96.25 184 GLU A C 1
ATOM 1470 O O . GLU A 1 184 ? -1.415 6.366 -11.341 1.00 96.25 184 GLU A O 1
ATOM 1475 N N . THR A 1 185 ? -0.039 5.607 -9.735 1.00 96.69 185 THR A N 1
ATOM 1476 C CA . THR A 1 185 ? -1.056 4.836 -9.015 1.00 96.69 185 THR A CA 1
ATOM 1477 C C . THR A 1 185 ? -2.168 5.747 -8.502 1.00 96.69 185 THR A C 1
ATOM 1479 O O . THR A 1 185 ? -3.348 5.442 -8.705 1.00 96.69 185 THR A O 1
ATOM 1482 N N . PHE A 1 186 ? -1.828 6.905 -7.919 1.00 97.81 186 PHE A N 1
ATOM 1483 C CA . PHE A 1 186 ? -2.814 7.918 -7.545 1.00 97.81 186 PHE A CA 1
ATOM 1484 C C . PHE A 1 186 ? -3.588 8.413 -8.765 1.00 97.81 186 PHE A C 1
ATOM 1486 O O . PHE A 1 186 ? -4.813 8.379 -8.746 1.00 97.81 186 PHE A O 1
ATOM 1493 N N . ARG A 1 187 ? -2.909 8.825 -9.843 1.00 96.69 187 ARG A N 1
ATOM 1494 C CA . ARG A 1 187 ? -3.554 9.359 -11.053 1.00 96.69 187 ARG A CA 1
ATOM 1495 C C . ARG A 1 187 ? -4.608 8.415 -11.606 1.00 96.69 187 ARG A C 1
ATOM 1497 O O . ARG A 1 187 ? -5.737 8.832 -11.858 1.00 96.69 187 ARG A O 1
ATOM 1504 N N . VAL A 1 188 ? -4.233 7.150 -11.794 1.00 94.62 188 VAL A N 1
ATOM 1505 C CA . VAL A 1 188 ? -5.117 6.120 -12.340 1.00 94.62 188 VAL A CA 1
ATOM 1506 C C . VAL A 1 188 ? -6.320 5.934 -11.427 1.00 94.62 188 VAL A C 1
ATOM 1508 O O . VAL A 1 188 ? -7.453 6.035 -11.894 1.00 94.62 188 VAL A O 1
ATOM 1511 N N . ASN A 1 189 ? -6.109 5.717 -10.129 1.00 96.44 189 ASN A N 1
ATOM 1512 C CA . ASN A 1 189 ? -7.207 5.447 -9.204 1.00 96.44 189 ASN A CA 1
ATOM 1513 C C . ASN A 1 189 ? -8.103 6.669 -8.995 1.00 96.44 189 ASN A C 1
ATOM 1515 O O . ASN A 1 189 ? -9.321 6.542 -9.073 1.00 96.44 189 ASN A O 1
ATOM 1519 N N . TYR A 1 190 ? -7.521 7.848 -8.790 1.00 95.44 190 TYR A N 1
ATOM 1520 C CA . TYR A 1 190 ? -8.257 9.089 -8.587 1.00 95.44 190 TYR A CA 1
ATOM 1521 C C . TYR A 1 190 ? -9.154 9.398 -9.788 1.00 95.44 190 TYR A C 1
ATOM 1523 O O . TYR A 1 190 ? -10.346 9.633 -9.626 1.00 95.44 190 TYR A O 1
ATOM 1531 N N . LEU A 1 191 ? -8.629 9.319 -11.015 1.00 92.88 191 LEU A N 1
ATOM 1532 C CA . LEU A 1 191 ? -9.409 9.636 -12.216 1.00 92.88 191 LEU A CA 1
ATOM 1533 C C . LEU A 1 191 ? -10.448 8.567 -12.575 1.00 92.88 191 LEU A C 1
ATOM 1535 O O . LEU A 1 191 ? -11.456 8.900 -13.192 1.00 92.88 191 LEU A O 1
ATOM 1539 N N . THR A 1 192 ? -10.230 7.302 -12.207 1.00 92.44 192 THR A N 1
ATOM 1540 C CA . THR A 1 192 ? -11.102 6.197 -12.645 1.00 92.44 192 THR A CA 1
ATOM 1541 C C . THR A 1 192 ? -12.101 5.720 -11.596 1.00 92.44 192 THR A C 1
ATOM 1543 O O . THR A 1 192 ? -13.118 5.139 -11.972 1.00 92.44 192 THR A O 1
ATOM 1546 N N . ARG A 1 193 ? -11.869 5.970 -10.300 1.00 93.38 193 ARG A N 1
ATOM 1547 C CA . ARG A 1 193 ? -12.795 5.597 -9.221 1.00 93.38 193 ARG A CA 1
ATOM 1548 C C . ARG A 1 193 ? -13.685 6.781 -8.829 1.00 93.38 193 ARG A C 1
ATOM 1550 O O . ARG A 1 193 ? -13.166 7.751 -8.275 1.00 93.38 193 ARG A O 1
ATOM 1557 N N . PRO A 1 194 ? -15.016 6.691 -9.014 1.00 90.88 194 PRO A N 1
ATOM 1558 C CA . PRO A 1 194 ? -15.941 7.755 -8.619 1.00 90.88 194 PRO A CA 1
ATOM 1559 C C . PRO A 1 194 ? -15.828 8.145 -7.142 1.00 90.88 194 PRO A C 1
ATOM 1561 O O . PRO A 1 194 ? -15.792 9.329 -6.827 1.00 90.88 194 PRO A O 1
ATOM 1564 N N . VAL A 1 195 ? -15.676 7.164 -6.242 1.00 90.44 195 VAL A N 1
ATOM 1565 C CA . VAL A 1 195 ? -15.511 7.416 -4.797 1.00 90.44 195 VAL A CA 1
ATOM 1566 C C . VAL A 1 195 ? -14.298 8.299 -4.484 1.00 90.44 195 VAL A C 1
ATOM 1568 O O . VAL A 1 195 ? -14.309 9.026 -3.498 1.00 90.44 195 VAL A O 1
ATOM 1571 N N . LEU A 1 196 ? -13.268 8.289 -5.339 1.00 92.81 196 LEU A N 1
ATOM 1572 C CA . LEU A 1 196 ? -12.091 9.131 -5.162 1.00 92.81 196 LEU A CA 1
ATOM 1573 C C . LEU A 1 196 ? -12.299 10.521 -5.765 1.00 92.81 196 LEU A C 1
ATOM 1575 O O . LEU A 1 196 ? -12.263 11.504 -5.031 1.00 92.81 196 LEU A O 1
ATOM 1579 N N . ASN A 1 197 ? -12.574 10.629 -7.068 1.00 88.94 197 ASN A N 1
ATOM 1580 C CA . ASN A 1 197 ? -12.693 11.949 -7.705 1.00 88.94 197 ASN A CA 1
ATOM 1581 C C . ASN A 1 197 ? -13.918 12.774 -7.277 1.00 88.94 197 ASN A C 1
ATOM 1583 O O . ASN A 1 197 ? -13.900 13.991 -7.468 1.00 88.94 197 ASN A O 1
ATOM 1587 N N . GLN A 1 198 ? -14.969 12.161 -6.720 1.00 90.38 198 GLN A N 1
ATOM 1588 C CA . GLN A 1 198 ? -16.169 12.890 -6.289 1.00 90.38 198 GLN A CA 1
ATOM 1589 C C . GLN A 1 198 ? -16.120 13.338 -4.835 1.00 90.38 198 GLN A C 1
ATOM 1591 O O . GLN A 1 198 ? -16.766 14.335 -4.517 1.00 90.38 198 GLN A O 1
ATOM 1596 N N . ASN A 1 199 ? -15.375 12.639 -3.974 1.00 93.12 199 ASN A N 1
ATOM 1597 C CA . ASN A 1 199 ? -15.416 12.875 -2.529 1.00 93.12 199 ASN A CA 1
ATOM 1598 C C . ASN A 1 199 ? -14.093 13.415 -1.987 1.00 93.12 199 ASN A C 1
ATOM 1600 O O . ASN A 1 199 ? -14.117 14.345 -1.185 1.00 93.12 199 ASN A O 1
ATOM 1604 N N . ILE A 1 200 ? -12.951 12.929 -2.475 1.00 96.88 200 ILE A N 1
ATOM 1605 C CA . ILE A 1 200 ? -11.643 13.247 -1.896 1.00 96.88 200 ILE A CA 1
ATOM 1606 C C . ILE A 1 200 ? -11.232 14.682 -2.226 1.00 96.88 200 ILE A C 1
ATOM 1608 O O . ILE A 1 200 ? -11.258 15.091 -3.386 1.00 96.88 200 ILE A O 1
ATOM 1612 N N . ASP A 1 201 ? -10.850 15.430 -1.196 1.00 96.75 201 ASP A N 1
ATOM 1613 C CA . ASP A 1 201 ? -10.255 16.770 -1.278 1.00 96.75 201 ASP A CA 1
ATOM 1614 C C . ASP A 1 201 ? -8.905 16.862 -0.547 1.00 96.75 201 ASP A C 1
ATOM 1616 O O . ASP A 1 201 ? -8.171 17.839 -0.703 1.00 96.75 201 ASP A O 1
ATOM 1620 N N . THR A 1 202 ? -8.556 15.831 0.223 1.00 98.38 202 THR A N 1
ATOM 1621 C CA . THR A 1 202 ? -7.370 15.803 1.070 1.00 98.38 202 THR A CA 1
ATOM 1622 C C . THR A 1 202 ? -6.576 14.532 0.806 1.00 98.38 202 THR A C 1
ATOM 1624 O O . THR A 1 202 ? -7.111 13.425 0.890 1.00 98.38 202 THR A O 1
ATOM 1627 N N . VAL A 1 203 ? -5.284 14.676 0.514 1.00 98.62 203 VAL A N 1
ATOM 1628 C CA . VAL A 1 203 ? -4.346 13.553 0.411 1.00 98.62 203 VAL A CA 1
ATOM 1629 C C . VAL A 1 203 ? -3.421 13.549 1.623 1.00 98.62 203 VAL A C 1
ATOM 1631 O O . VAL A 1 203 ? -2.814 14.566 1.950 1.00 98.62 203 VAL A O 1
ATOM 1634 N N . ILE A 1 204 ? -3.306 12.398 2.277 1.00 98.69 204 ILE A N 1
ATOM 1635 C CA . ILE A 1 204 ? -2.381 12.156 3.382 1.00 98.69 204 ILE A CA 1
ATOM 1636 C C . ILE A 1 204 ? -1.229 11.308 2.850 1.00 98.69 204 ILE A C 1
ATOM 1638 O O . ILE A 1 204 ? -1.437 10.193 2.371 1.00 98.69 204 ILE A O 1
ATOM 1642 N N . LEU A 1 205 ? -0.016 11.839 2.919 1.00 98.44 205 LEU A N 1
ATOM 1643 C CA . LEU A 1 205 ? 1.205 11.165 2.507 1.00 98.44 205 LEU A CA 1
ATOM 1644 C C . LEU A 1 205 ? 1.781 10.421 3.707 1.00 98.44 205 LEU A C 1
ATOM 1646 O O . LEU A 1 205 ? 2.399 11.012 4.591 1.00 98.44 205 LEU A O 1
ATOM 1650 N N . ALA A 1 206 ? 1.545 9.113 3.715 1.00 97.88 206 ALA A N 1
ATOM 1651 C CA . ALA A 1 206 ? 1.989 8.168 4.727 1.00 97.88 206 ALA A CA 1
ATOM 1652 C C . ALA A 1 206 ? 3.180 7.343 4.208 1.00 97.88 206 ALA A C 1
ATOM 1654 O O . ALA A 1 206 ? 3.180 6.110 4.248 1.00 97.88 206 ALA A O 1
ATOM 1655 N N . SER A 1 207 ? 4.175 8.051 3.667 1.00 94.75 207 SER A N 1
ATOM 1656 C CA . SER A 1 207 ? 5.426 7.495 3.140 1.00 94.75 207 SER A CA 1
ATOM 1657 C C . SER A 1 207 ? 6.367 7.021 4.249 1.00 94.75 207 SER A C 1
ATOM 1659 O O . SER A 1 207 ? 6.215 7.393 5.417 1.00 94.75 207 SER A O 1
ATOM 1661 N N . ASP A 1 208 ? 7.393 6.265 3.869 1.00 94.50 208 ASP A N 1
ATOM 1662 C CA . ASP A 1 208 ? 8.441 5.847 4.793 1.00 94.50 208 ASP A CA 1
ATOM 1663 C C . ASP A 1 208 ? 9.204 7.074 5.321 1.00 94.50 208 ASP A C 1
ATOM 1665 O O . ASP A 1 208 ? 9.432 8.069 4.621 1.00 94.50 208 ASP A O 1
ATOM 1669 N N . ASN A 1 209 ? 9.645 7.013 6.579 1.00 93.19 209 ASN A N 1
ATOM 1670 C CA . ASN A 1 209 ? 10.385 8.095 7.233 1.00 93.19 209 ASN A CA 1
ATOM 1671 C C . ASN A 1 209 ? 11.888 8.052 6.888 1.00 93.19 209 ASN A C 1
ATOM 1673 O O . ASN A 1 209 ? 12.767 8.257 7.734 1.00 93.19 209 ASN A O 1
ATOM 1677 N N . ASP A 1 210 ? 12.203 7.811 5.618 1.00 93.25 210 ASP A N 1
ATOM 1678 C CA . ASP A 1 210 ? 13.556 7.799 5.077 1.00 93.25 210 ASP A CA 1
ATOM 1679 C C . ASP A 1 210 ? 13.763 8.881 3.999 1.00 93.25 210 ASP A C 1
ATOM 1681 O O . ASP A 1 210 ? 12.925 9.756 3.773 1.00 93.25 210 ASP A O 1
ATOM 1685 N N . LYS A 1 211 ? 14.952 8.910 3.388 1.00 93.88 211 LYS A N 1
ATOM 1686 C CA . LYS A 1 211 ? 15.280 9.921 2.373 1.00 93.88 211 LYS A CA 1
ATOM 1687 C C . LYS A 1 211 ? 14.450 9.750 1.095 1.00 93.88 211 LYS A C 1
ATOM 1689 O O . LYS A 1 211 ? 14.119 10.758 0.478 1.00 93.88 211 LYS A O 1
ATOM 1694 N N . ALA A 1 212 ? 14.178 8.514 0.681 1.00 92.06 212 ALA A N 1
ATOM 1695 C CA . ALA A 1 212 ? 13.460 8.225 -0.554 1.00 92.06 212 ALA A CA 1
ATOM 1696 C C . ALA A 1 212 ? 11.968 8.531 -0.394 1.00 92.06 212 ALA A C 1
ATOM 1698 O O . ALA A 1 212 ? 11.420 9.251 -1.228 1.00 92.06 212 ALA A O 1
ATOM 1699 N N . GLY A 1 213 ? 11.359 8.099 0.713 1.00 92.88 213 GLY A N 1
ATOM 1700 C CA . GLY A 1 213 ? 9.954 8.366 1.011 1.00 92.88 213 GLY A CA 1
ATOM 1701 C C . GLY A 1 213 ? 9.653 9.858 1.120 1.00 92.88 213 GLY A C 1
ATOM 1702 O O . GLY A 1 213 ? 8.765 10.366 0.437 1.00 92.88 213 GLY A O 1
ATOM 1703 N N . ARG A 1 214 ? 10.483 10.614 1.856 1.00 94.75 214 ARG A N 1
ATOM 1704 C CA . ARG A 1 214 ? 10.352 12.082 1.926 1.00 94.75 214 ARG A CA 1
ATOM 1705 C C . ARG A 1 214 ? 10.520 12.764 0.567 1.00 94.75 214 ARG A C 1
ATOM 1707 O O . ARG A 1 214 ? 9.795 13.706 0.268 1.00 94.75 214 ARG A O 1
ATOM 1714 N N . ALA A 1 215 ? 11.458 12.307 -0.264 1.00 95.38 215 ALA A N 1
ATOM 1715 C CA . ALA A 1 215 ? 11.636 12.869 -1.603 1.00 95.38 215 ALA A CA 1
ATOM 1716 C C . ALA A 1 215 ? 10.415 12.604 -2.500 1.00 95.38 215 ALA A C 1
ATOM 1718 O O . ALA A 1 215 ? 9.968 13.510 -3.202 1.00 95.38 215 ALA A O 1
ATOM 1719 N N . ALA A 1 216 ? 9.847 11.398 -2.436 1.00 93.75 216 ALA A N 1
ATOM 1720 C CA . ALA A 1 216 ? 8.644 11.041 -3.178 1.00 93.75 216 ALA A CA 1
ATOM 1721 C C . ALA A 1 216 ? 7.407 11.816 -2.699 1.00 93.75 216 ALA A C 1
ATOM 1723 O O . ALA A 1 216 ? 6.592 12.228 -3.522 1.00 93.75 216 ALA A O 1
ATOM 1724 N N . ALA A 1 217 ? 7.286 12.076 -1.393 1.00 96.00 217 ALA A N 1
ATOM 1725 C CA . ALA A 1 217 ? 6.227 12.921 -0.847 1.00 96.00 217 ALA A CA 1
ATOM 1726 C C . ALA A 1 217 ? 6.308 14.364 -1.384 1.00 96.00 217 ALA A C 1
ATOM 1728 O O . ALA A 1 217 ? 5.303 14.921 -1.829 1.00 96.00 217 ALA A O 1
ATOM 1729 N N . GLU A 1 218 ? 7.506 14.955 -1.427 1.00 96.81 218 GLU A N 1
ATOM 1730 C CA . GLU A 1 218 ? 7.711 16.286 -2.014 1.00 96.81 218 GLU A CA 1
ATOM 1731 C C . GLU A 1 218 ? 7.428 16.319 -3.524 1.00 96.81 218 GLU A C 1
ATOM 1733 O O . GLU A 1 218 ? 6.785 17.248 -4.020 1.00 96.81 218 GLU A O 1
ATOM 1738 N N . GLU A 1 219 ? 7.846 15.288 -4.263 1.00 96.88 219 GLU A N 1
ATOM 1739 C CA . GLU A 1 219 ? 7.514 15.154 -5.684 1.00 96.88 219 GLU A CA 1
ATOM 1740 C C . GLU A 1 219 ? 5.996 15.064 -5.894 1.00 96.88 219 GLU A C 1
ATOM 1742 O O . GLU A 1 219 ? 5.442 15.756 -6.754 1.00 96.88 219 GLU A O 1
ATOM 1747 N N . PHE A 1 220 ? 5.303 14.279 -5.065 1.00 97.88 220 PHE A N 1
ATOM 1748 C CA . PHE A 1 220 ? 3.852 14.137 -5.124 1.00 97.88 220 PHE A CA 1
ATOM 1749 C C . PHE A 1 220 ? 3.134 15.471 -4.899 1.00 97.88 220 PHE A C 1
ATOM 1751 O O . PHE A 1 220 ? 2.205 15.807 -5.637 1.00 97.88 220 PHE A O 1
ATOM 1758 N N . LYS A 1 221 ? 3.585 16.277 -3.928 1.00 97.81 221 LYS A N 1
ATOM 1759 C CA . LYS A 1 221 ? 3.025 17.616 -3.663 1.00 97.81 221 LYS A CA 1
ATOM 1760 C C . LYS A 1 221 ? 3.104 18.532 -4.883 1.00 97.81 221 LYS A C 1
ATOM 1762 O O . LYS A 1 221 ? 2.211 19.354 -5.082 1.00 97.81 221 LYS A O 1
ATOM 1767 N N . ALA A 1 222 ? 4.149 18.419 -5.704 1.00 97.00 222 ALA A N 1
ATOM 1768 C CA . ALA A 1 222 ? 4.239 19.147 -6.968 1.00 97.00 222 ALA A CA 1
ATOM 1769 C C . ALA A 1 222 ? 3.323 18.536 -8.041 1.00 97.00 222 ALA A C 1
ATOM 1771 O O . ALA A 1 222 ? 2.604 19.265 -8.729 1.00 97.00 222 ALA A O 1
ATOM 1772 N N . PHE A 1 223 ? 3.323 17.207 -8.144 1.00 97.31 223 PHE A N 1
ATOM 1773 C CA . PHE A 1 223 ? 2.545 16.436 -9.108 1.00 97.31 223 PHE A CA 1
ATOM 1774 C C . PHE A 1 223 ? 1.027 16.638 -8.970 1.00 97.31 223 PHE A C 1
ATOM 1776 O O . PHE A 1 223 ? 0.331 16.729 -9.980 1.00 97.31 223 PHE A O 1
ATOM 1783 N N . VAL A 1 224 ? 0.503 16.742 -7.746 1.00 96.81 224 VAL A N 1
ATOM 1784 C CA . VAL A 1 224 ? -0.947 16.788 -7.489 1.00 96.81 224 VAL A CA 1
ATOM 1785 C C . VAL A 1 224 ? -1.571 18.179 -7.676 1.00 96.81 224 VAL A C 1
ATOM 1787 O O . VAL A 1 224 ? -2.790 18.302 -7.751 1.00 96.81 224 VAL A O 1
ATOM 1790 N N . ARG A 1 225 ? -0.768 19.240 -7.841 1.00 94.75 225 ARG A N 1
ATOM 1791 C CA . ARG A 1 225 ? -1.263 20.626 -8.012 1.00 94.75 225 ARG A CA 1
ATOM 1792 C C . ARG A 1 225 ? -2.306 20.816 -9.127 1.00 94.75 225 ARG A C 1
ATOM 1794 O O . ARG A 1 225 ? -3.235 21.590 -8.914 1.00 94.75 225 ARG A O 1
ATOM 1801 N N . PRO A 1 226 ? -2.212 20.151 -10.298 1.00 94.19 226 PRO A N 1
ATOM 1802 C CA . PRO A 1 226 ? -3.220 20.282 -11.353 1.00 94.19 226 PRO A CA 1
ATOM 1803 C C . PRO A 1 226 ? -4.586 19.659 -11.007 1.00 94.19 226 PRO A C 1
ATOM 1805 O O . PRO A 1 226 ? -5.562 19.877 -11.727 1.00 94.19 226 PRO A O 1
ATOM 1808 N N . PHE A 1 227 ? -4.689 18.872 -9.931 1.00 94.12 227 PHE A N 1
ATOM 1809 C CA . PHE A 1 227 ? -5.933 18.238 -9.496 1.00 94.12 227 PHE A CA 1
ATOM 1810 C C . PHE A 1 227 ? -6.715 19.190 -8.579 1.00 94.12 227 PHE A C 1
ATOM 1812 O O . PHE A 1 227 ? -6.752 19.001 -7.372 1.00 94.12 227 PHE A O 1
ATOM 1819 N N . HIS A 1 228 ? -7.382 20.193 -9.159 1.00 89.25 228 HIS A N 1
ATOM 1820 C CA . HIS A 1 228 ? -8.036 21.320 -8.460 1.00 89.25 228 HIS A CA 1
ATOM 1821 C C . HIS A 1 228 ? -8.975 20.980 -7.284 1.00 89.25 228 HIS A C 1
ATOM 1823 O O . HIS A 1 228 ? -9.249 21.844 -6.456 1.00 89.25 228 HIS A O 1
ATOM 1829 N N . ARG A 1 229 ? -9.520 19.759 -7.222 1.00 91.81 229 ARG A N 1
ATOM 1830 C CA . ARG A 1 229 ? -10.364 19.316 -6.102 1.00 91.81 229 ARG A CA 1
ATOM 1831 C C . ARG A 1 229 ? -9.538 18.942 -4.865 1.00 91.81 229 ARG A C 1
ATOM 1833 O O . ARG A 1 229 ? -10.048 19.052 -3.757 1.00 91.81 229 ARG A O 1
ATOM 1840 N N . ILE A 1 230 ? -8.283 18.536 -5.044 1.00 97.06 230 ILE A N 1
ATOM 1841 C CA . ILE A 1 230 ? -7.356 18.315 -3.939 1.00 97.06 230 ILE A CA 1
ATOM 1842 C C . ILE A 1 230 ? -6.938 19.680 -3.397 1.00 97.06 230 ILE A C 1
ATOM 1844 O O . ILE A 1 230 ? -6.160 20.403 -4.016 1.00 97.06 230 ILE A O 1
ATOM 1848 N N . GLN A 1 231 ? -7.498 20.038 -2.249 1.00 95.75 231 GLN A N 1
ATOM 1849 C CA . GLN A 1 231 ? -7.241 21.293 -1.553 1.00 95.75 231 GLN A CA 1
ATOM 1850 C C . GLN A 1 231 ? -6.099 21.154 -0.551 1.00 95.75 231 GLN A C 1
ATOM 1852 O O . G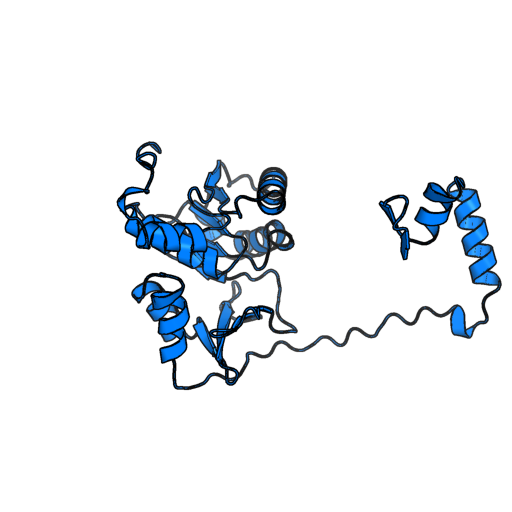LN A 1 231 ? -5.370 22.116 -0.320 1.00 95.75 231 GLN A O 1
ATOM 1857 N N . ASN A 1 232 ? -5.927 19.958 0.019 1.00 97.44 232 ASN A N 1
ATOM 1858 C CA . ASN A 1 232 ? -4.961 19.707 1.079 1.00 97.44 232 ASN A CA 1
ATOM 1859 C C . ASN A 1 232 ? -4.076 18.506 0.746 1.00 97.44 232 ASN A C 1
ATOM 1861 O O . ASN A 1 232 ? -4.552 17.460 0.301 1.00 97.44 232 ASN A O 1
ATOM 1865 N N . VAL A 1 233 ? -2.781 18.649 1.017 1.00 97.94 233 VAL A N 1
ATOM 1866 C CA . VAL A 1 233 ? -1.805 17.558 0.967 1.00 97.94 233 VAL A CA 1
ATOM 1867 C C . VAL A 1 233 ? -0.982 17.642 2.242 1.00 97.94 233 VAL A C 1
ATOM 1869 O O . VAL A 1 233 ? -0.284 18.635 2.448 1.00 97.94 233 VAL A O 1
ATOM 1872 N N . ILE A 1 234 ? -1.107 16.644 3.112 1.00 97.44 234 ILE A N 1
ATOM 1873 C CA . ILE A 1 234 ? -0.477 16.636 4.438 1.00 97.44 234 ILE A CA 1
ATOM 1874 C C . ILE A 1 234 ? 0.422 15.418 4.597 1.00 97.44 234 ILE A C 1
ATOM 1876 O O . ILE A 1 234 ? 0.106 14.354 4.073 1.00 97.44 234 ILE A O 1
ATOM 1880 N N . ASP A 1 235 ? 1.518 15.567 5.332 1.00 97.00 235 ASP A N 1
ATOM 1881 C CA . ASP A 1 235 ? 2.379 14.441 5.690 1.00 97.00 235 ASP A CA 1
ATOM 1882 C C . ASP A 1 235 ? 1.923 13.852 7.027 1.00 97.00 235 ASP A C 1
ATOM 1884 O O . ASP A 1 235 ? 1.682 14.587 7.987 1.00 97.00 235 ASP A O 1
ATOM 1888 N N . ASP A 1 236 ? 1.852 12.528 7.097 1.00 97.12 236 ASP A N 1
ATOM 1889 C CA . ASP A 1 236 ? 1.700 11.777 8.340 1.00 97.12 236 ASP A CA 1
ATOM 1890 C C . ASP A 1 236 ? 2.751 10.669 8.311 1.00 97.12 236 ASP A C 1
ATOM 1892 O O . ASP A 1 236 ? 2.603 9.671 7.609 1.00 97.12 236 ASP A O 1
ATOM 1896 N N . LEU A 1 237 ? 3.875 10.892 8.988 1.00 94.94 237 LEU A N 1
ATOM 1897 C CA . LEU A 1 237 ? 5.029 9.998 8.928 1.00 94.94 237 LEU A CA 1
ATOM 1898 C C . LEU A 1 237 ? 5.080 9.092 10.161 1.00 94.94 237 LEU A C 1
ATOM 1900 O O . LEU A 1 237 ? 4.732 9.544 11.256 1.00 94.94 237 LEU A O 1
ATOM 1904 N N . PRO A 1 238 ? 5.600 7.858 10.024 1.00 93.75 238 PRO A N 1
ATOM 1905 C CA . PRO A 1 238 ? 5.837 7.003 11.176 1.00 93.75 238 PRO A CA 1
ATOM 1906 C C . PRO A 1 238 ? 6.818 7.683 12.144 1.00 93.75 238 PRO A C 1
ATOM 1908 O O . PRO A 1 238 ? 7.846 8.246 11.747 1.00 93.75 238 PRO A O 1
ATOM 1911 N N . SER A 1 239 ? 6.461 7.664 13.425 1.00 91.75 239 SER A N 1
ATOM 1912 C CA . SER A 1 239 ? 7.092 8.442 14.496 1.00 91.75 239 SER A CA 1
ATOM 1913 C C . SER A 1 239 ? 8.024 7.614 15.382 1.00 91.75 239 SER A C 1
ATOM 1915 O O . SER A 1 239 ? 8.944 8.157 15.995 1.00 91.75 239 SER A O 1
ATOM 1917 N N . LEU A 1 240 ? 7.820 6.298 15.436 1.00 90.31 240 LEU A N 1
ATOM 1918 C CA . LEU A 1 240 ? 8.573 5.361 16.269 1.00 90.31 240 LEU A CA 1
ATOM 1919 C C . LEU A 1 240 ? 9.573 4.535 15.446 1.00 90.31 240 LEU A C 1
ATOM 1921 O O . LEU A 1 240 ? 10.605 4.112 15.966 1.00 90.31 240 LEU A O 1
ATOM 1925 N N . GLY A 1 241 ? 9.290 4.268 14.178 1.00 90.12 241 GLY A N 1
ATOM 1926 C CA . GLY A 1 241 ? 9.985 3.383 13.256 1.00 90.12 241 GLY A CA 1
ATOM 1927 C C . GLY A 1 241 ? 10.219 4.034 11.892 1.00 90.12 241 GLY A C 1
ATOM 1928 O O . GLY A 1 241 ? 9.921 5.202 11.671 1.00 90.12 241 GLY A O 1
ATOM 1929 N N . SER A 1 242 ? 10.822 3.277 10.971 1.00 92.25 242 SER A N 1
ATOM 1930 C CA . SER A 1 242 ? 11.115 3.782 9.620 1.00 92.25 242 SER A CA 1
ATOM 1931 C C . SER A 1 242 ? 9.918 3.717 8.670 1.00 92.25 242 SER A C 1
ATOM 1933 O O . SER A 1 242 ? 9.930 4.401 7.659 1.00 92.25 242 SER A O 1
ATOM 1935 N N . ASP A 1 243 ? 8.939 2.866 8.971 1.00 96.19 243 ASP A N 1
ATOM 1936 C CA . ASP A 1 243 ? 7.747 2.578 8.170 1.00 96.19 243 ASP A CA 1
ATOM 1937 C C . ASP A 1 243 ? 6.551 2.351 9.116 1.00 96.19 243 ASP A C 1
ATOM 1939 O O . ASP A 1 243 ? 6.733 2.151 10.326 1.00 96.19 243 ASP A O 1
ATOM 1943 N N . TRP A 1 244 ? 5.328 2.404 8.585 1.00 97.56 244 TRP A N 1
ATOM 1944 C CA . TRP A 1 244 ? 4.101 2.311 9.387 1.00 97.56 244 TRP A CA 1
ATOM 1945 C C . TRP A 1 244 ? 3.924 0.954 10.067 1.00 97.56 244 TRP A C 1
ATOM 1947 O O . TRP A 1 244 ? 3.355 0.880 11.160 1.00 97.56 244 TRP A O 1
ATOM 1957 N N . ASN A 1 245 ? 4.428 -0.132 9.476 1.00 97.75 245 ASN A N 1
ATOM 1958 C CA . ASN A 1 245 ? 4.389 -1.430 10.136 1.00 97.75 245 ASN A CA 1
ATOM 1959 C C . ASN A 1 245 ? 5.321 -1.512 11.350 1.00 97.75 245 ASN A C 1
ATOM 1961 O O . ASN A 1 245 ? 4.931 -2.073 12.375 1.00 97.75 245 ASN A O 1
ATOM 1965 N N . LYS A 1 246 ? 6.526 -0.944 11.272 1.00 96.69 246 LYS A N 1
ATOM 1966 C CA . LYS A 1 246 ? 7.431 -0.858 12.425 1.00 96.69 246 LYS A CA 1
ATOM 1967 C C . LYS A 1 246 ? 6.880 0.052 13.512 1.00 96.69 246 LYS A C 1
ATOM 1969 O O . LYS A 1 246 ? 7.064 -0.273 14.682 1.00 96.69 246 LYS A O 1
ATOM 1974 N N . ASP A 1 247 ? 6.211 1.147 13.149 1.00 95.44 247 ASP A N 1
ATOM 1975 C CA . ASP A 1 247 ? 5.475 1.974 14.115 1.00 95.44 247 ASP A CA 1
ATOM 1976 C C . ASP A 1 247 ? 4.460 1.127 14.875 1.00 95.44 247 ASP A C 1
ATOM 1978 O O . ASP A 1 247 ? 4.521 1.036 16.099 1.00 95.44 247 ASP A O 1
ATOM 1982 N N . LEU A 1 248 ? 3.595 0.421 14.145 1.00 96.44 248 LEU A N 1
ATOM 1983 C CA . LEU A 1 248 ? 2.567 -0.428 14.734 1.00 96.44 248 LEU A CA 1
ATOM 1984 C C . LEU A 1 248 ? 3.153 -1.508 15.654 1.00 96.44 248 LEU A C 1
ATOM 1986 O O . LEU A 1 248 ? 2.663 -1.714 16.761 1.00 96.44 248 LEU A O 1
ATOM 1990 N N . GLN A 1 249 ? 4.224 -2.183 15.233 1.00 96.50 249 GLN A N 1
ATOM 1991 C CA . GLN A 1 249 ? 4.896 -3.178 16.073 1.00 96.50 249 GLN A CA 1
ATOM 1992 C C . GLN A 1 249 ? 5.415 -2.563 17.380 1.00 96.50 249 GLN A C 1
ATOM 1994 O O . GLN A 1 249 ? 5.205 -3.144 18.444 1.00 96.50 249 GLN A O 1
ATOM 1999 N N . LYS A 1 250 ? 6.008 -1.365 17.318 1.00 94.44 250 LYS A N 1
ATOM 2000 C CA . LYS A 1 250 ? 6.501 -0.648 18.502 1.00 94.44 250 LYS A CA 1
ATOM 2001 C C . LYS A 1 250 ? 5.383 -0.179 19.429 1.00 94.44 250 LYS A C 1
ATOM 2003 O O . LYS A 1 250 ? 5.570 -0.247 20.638 1.00 94.44 250 LYS A O 1
ATOM 2008 N N . ILE A 1 251 ? 4.227 0.227 18.897 1.00 90.56 251 ILE A N 1
ATOM 2009 C CA . ILE A 1 251 ? 3.035 0.559 19.702 1.00 90.56 251 ILE A CA 1
ATOM 2010 C C . ILE A 1 251 ? 2.610 -0.650 20.550 1.00 90.56 251 ILE A C 1
ATOM 2012 O O . ILE A 1 251 ? 2.308 -0.507 21.731 1.00 90.56 251 ILE A O 1
ATOM 2016 N N . TYR A 1 252 ? 2.630 -1.856 19.974 1.00 89.00 252 TYR A N 1
ATOM 2017 C CA . TYR A 1 252 ? 2.306 -3.087 20.705 1.00 89.00 252 TYR A CA 1
ATOM 2018 C C . TYR A 1 252 ? 3.394 -3.518 21.700 1.00 89.00 252 TYR A C 1
ATOM 2020 O O . TYR A 1 252 ? 3.071 -4.110 22.727 1.00 89.00 252 TYR A O 1
ATOM 2028 N N . GLU A 1 253 ? 4.670 -3.275 21.393 1.00 89.19 253 GLU A N 1
ATOM 2029 C CA . GLU A 1 253 ? 5.791 -3.591 22.290 1.00 89.19 253 GLU A CA 1
ATOM 2030 C C . GLU A 1 253 ? 5.879 -2.621 23.476 1.00 89.19 253 GLU A C 1
ATOM 2032 O O . GLU A 1 253 ? 6.244 -3.034 24.576 1.00 89.19 253 GLU A O 1
ATOM 2037 N N . ASN A 1 254 ? 5.537 -1.348 23.265 1.00 82.81 254 ASN A N 1
ATOM 2038 C CA . ASN A 1 254 ? 5.563 -0.313 24.291 1.00 82.81 254 ASN A CA 1
ATOM 2039 C C . ASN A 1 254 ? 4.355 0.640 24.168 1.00 82.81 254 ASN A C 1
ATOM 2041 O O . ASN A 1 254 ? 4.479 1.719 23.581 1.00 82.81 254 ASN A O 1
ATOM 2045 N N . PRO A 1 255 ? 3.199 0.277 24.755 1.00 70.31 255 PRO A N 1
ATOM 2046 C CA . PRO A 1 255 ? 1.979 1.085 24.684 1.00 70.31 255 PRO A CA 1
ATOM 2047 C C . PRO A 1 255 ? 2.109 2.495 25.281 1.00 70.31 255 PRO A C 1
ATOM 2049 O O . PRO A 1 255 ? 1.349 3.384 24.909 1.00 70.31 255 PRO A O 1
ATOM 2052 N N . GLU A 1 256 ? 3.075 2.725 26.178 1.00 68.06 256 GLU A N 1
ATOM 2053 C CA . GLU A 1 256 ? 3.328 4.035 26.799 1.00 68.06 256 GLU A CA 1
ATOM 2054 C C . GLU A 1 256 ? 4.176 4.971 25.917 1.00 68.06 256 GLU A C 1
ATOM 2056 O O . GLU A 1 256 ? 4.293 6.158 26.209 1.00 68.06 256 GLU A O 1
ATOM 2061 N N . ALA A 1 257 ? 4.766 4.465 24.826 1.00 57.62 257 ALA A N 1
ATOM 2062 C CA . ALA A 1 257 ? 5.591 5.254 23.909 1.00 57.62 257 ALA A CA 1
ATOM 2063 C C . ALA A 1 257 ? 4.787 6.035 22.856 1.00 57.62 257 ALA A C 1
ATOM 2065 O O . ALA A 1 257 ? 5.393 6.757 22.063 1.00 57.62 257 ALA A O 1
ATOM 2066 N N . VAL A 1 258 ? 3.456 5.896 22.819 1.00 56.56 258 VAL A N 1
ATOM 2067 C CA . VAL A 1 258 ? 2.601 6.655 21.896 1.00 56.56 258 VAL A CA 1
ATOM 2068 C C . VAL A 1 258 ? 2.702 8.141 22.263 1.00 56.56 258 VAL A C 1
ATOM 2070 O O . VAL A 1 258 ? 2.286 8.520 23.360 1.00 56.56 258 VAL A O 1
ATOM 2073 N N . PRO A 1 259 ? 3.260 9.009 21.398 1.00 51.41 259 PRO A N 1
ATOM 2074 C CA . PRO A 1 259 ? 3.368 10.425 21.716 1.00 51.41 259 PRO A CA 1
ATOM 2075 C C . PRO A 1 259 ? 1.971 11.021 21.938 1.00 51.41 259 PRO A C 1
ATOM 2077 O O . PRO A 1 259 ? 1.089 10.837 21.104 1.00 51.41 259 PRO A O 1
ATOM 2080 N N . GLU A 1 260 ? 1.790 11.833 22.985 1.00 46.81 260 GLU A N 1
ATOM 2081 C CA . GLU A 1 260 ? 0.562 12.616 23.262 1.00 46.81 260 GLU A CA 1
ATOM 2082 C C . GLU A 1 260 ? 0.118 13.552 22.109 1.00 46.81 260 GLU A C 1
ATOM 2084 O O . GLU A 1 260 ? -0.913 14.222 22.186 1.00 46.81 260 GLU A O 1
ATOM 2089 N N . LYS A 1 261 ? 0.856 13.612 20.995 1.00 43.47 261 LYS A N 1
ATOM 2090 C CA . LYS A 1 261 ? 0.530 14.423 19.819 1.00 43.47 261 LYS A CA 1
ATOM 2091 C C . LYS A 1 261 ? -0.328 13.661 18.802 1.00 43.47 261 LYS A C 1
ATOM 2093 O O . LYS A 1 261 ? 0.054 13.524 17.648 1.00 43.47 261 LYS A O 1
ATOM 2098 N N . ALA A 1 262 ? -1.520 13.250 19.218 1.00 36.59 262 ALA A N 1
ATOM 2099 C CA . ALA A 1 262 ? -2.640 12.958 18.311 1.00 36.59 262 ALA A CA 1
ATOM 2100 C C . ALA A 1 262 ? -3.908 13.753 18.689 1.00 36.59 262 ALA A C 1
ATOM 2102 O O . ALA A 1 262 ? -5.015 13.432 18.275 1.00 36.59 262 ALA A O 1
ATOM 2103 N N . ILE A 1 263 ? -3.751 14.830 19.471 1.00 33.94 263 ILE A N 1
ATOM 2104 C CA . ILE A 1 263 ? -4.828 15.761 19.828 1.00 33.94 263 ILE A CA 1
ATOM 2105 C C . ILE A 1 263 ? -4.473 17.153 19.300 1.00 33.94 263 ILE A C 1
ATOM 2107 O O . ILE A 1 263 ? -4.267 18.055 20.091 1.00 33.94 263 ILE A O 1
ATOM 2111 N N . MET A 1 264 ? -4.328 17.343 17.986 1.00 30.50 264 MET A N 1
ATOM 2112 C CA . MET A 1 264 ? -4.453 18.666 17.338 1.00 30.50 264 MET A CA 1
ATOM 2113 C C . MET A 1 264 ? -4.568 18.504 15.812 1.00 30.50 264 MET A C 1
ATOM 2115 O O . MET A 1 264 ? -3.675 18.883 15.063 1.00 30.50 264 MET A O 1
ATOM 2119 N N . LEU A 1 265 ? -5.693 17.974 15.341 1.00 30.58 265 LEU A N 1
ATOM 2120 C CA . LEU A 1 265 ? -6.259 18.385 14.054 1.00 30.58 265 LEU A CA 1
ATOM 2121 C C . LEU A 1 265 ? -7.717 18.756 14.338 1.00 30.58 265 LEU A C 1
ATOM 2123 O O . LEU A 1 265 ? -8.618 17.925 14.249 1.00 30.58 265 LEU A O 1
ATOM 2127 N N . LYS A 1 266 ? -7.894 19.988 14.827 1.00 34.69 266 LYS A N 1
ATOM 2128 C CA . LYS A 1 266 ? -9.180 20.690 14.794 1.00 34.69 266 LYS A CA 1
ATOM 2129 C C . LYS A 1 266 ? -9.348 21.339 13.431 1.00 34.69 266 LYS A C 1
ATOM 2131 O O . LYS A 1 266 ? -8.321 21.828 12.913 1.00 34.69 266 LYS A O 1
#

Foldseek 3Di:
DADPPVRDDDDQQSCCCPVVVDDSVRSVVVVVVVLVPDDPVVVDDPPPPPPLDAFDDADFDPDAVLVCCQLCVVLVFDPVLSVVCVVVVQWGAHPQQWTKGFFAALVRDRQWIKTGHSPDRDIDIGGNGDQLRFHKFDPDLQAQEEEEEAAPSLQRLVVRVCVVVVHDPSYIYGYHVGLVNRLRSCVRRQVRHCSRVVRHQEYEQAYFQDPSSVVSLVVNVVSCVVSVSNPYYYYDYQDQDRTSSVSSVVCVVDVPPPPPPPPDDD

Mean predicted aligned error: 10.07 Å